Protein AF-A0A6I2ZPT2-F1 (afdb_monomer)

Mean predicted aligned error: 16.65 Å

Structure (mmCIF, N/CA/C/O backbone):
data_AF-A0A6I2ZPT2-F1
#
_entry.id   AF-A0A6I2ZPT2-F1
#
loop_
_atom_site.group_PDB
_atom_site.id
_atom_site.type_symbol
_atom_site.label_atom_id
_atom_site.label_alt_id
_atom_site.label_comp_id
_atom_site.label_asym_id
_atom_site.label_entity_id
_atom_site.label_seq_id
_atom_site.pdbx_PDB_ins_code
_atom_site.Cartn_x
_atom_site.Cartn_y
_atom_site.Cartn_z
_atom_site.occupancy
_atom_site.B_iso_or_equiv
_atom_site.auth_seq_id
_atom_site.auth_comp_id
_atom_site.auth_asym_id
_atom_site.auth_atom_id
_atom_site.pdbx_PDB_model_num
ATOM 1 N N . MET A 1 1 ? -50.482 70.663 7.881 1.00 41.53 1 MET A N 1
ATOM 2 C CA . MET A 1 1 ? -51.548 69.974 8.641 1.00 41.53 1 MET A CA 1
ATOM 3 C C . MET A 1 1 ? -52.113 68.925 7.699 1.00 41.53 1 MET A C 1
ATOM 5 O O . MET A 1 1 ? -52.722 69.324 6.726 1.00 41.53 1 MET A O 1
ATOM 9 N N . THR A 1 2 ? -51.860 67.628 7.786 1.00 49.56 2 THR A N 1
ATOM 10 C CA . THR A 1 2 ? -51.226 66.751 8.779 1.00 49.56 2 THR A CA 1
ATOM 11 C C . THR A 1 2 ? -50.801 65.496 8.008 1.00 49.56 2 THR A C 1
ATOM 13 O O . THR A 1 2 ? -51.653 64.876 7.376 1.00 49.56 2 THR A O 1
ATOM 16 N N . ASP A 1 3 ? -49.513 65.148 8.043 1.00 43.31 3 ASP A N 1
ATOM 17 C CA . ASP A 1 3 ? -48.999 63.828 7.661 1.00 43.31 3 ASP A CA 1
ATOM 18 C C . ASP A 1 3 ? -49.620 62.770 8.587 1.00 43.31 3 ASP A C 1
ATOM 20 O O . ASP A 1 3 ? -49.414 62.823 9.802 1.00 43.31 3 ASP A O 1
ATOM 24 N N . G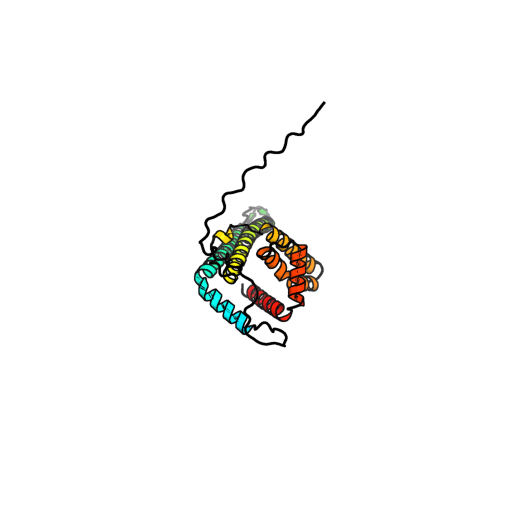LN A 1 4 ? -50.391 61.829 8.035 1.00 49.22 4 GLN A N 1
ATOM 25 C CA . GLN A 1 4 ? -50.745 60.586 8.724 1.00 49.22 4 GLN A CA 1
ATOM 26 C C . GLN A 1 4 ? -49.912 59.437 8.139 1.00 49.22 4 GLN A C 1
ATOM 28 O O . GLN A 1 4 ? -49.905 59.257 6.920 1.00 49.22 4 GLN A O 1
ATOM 33 N N . PRO A 1 5 ? -49.207 58.660 8.979 1.00 49.28 5 PRO A N 1
ATOM 34 C CA . PRO A 1 5 ? -48.373 57.562 8.521 1.00 49.28 5 PRO A CA 1
ATOM 35 C C . PRO A 1 5 ? -49.225 56.371 8.063 1.00 49.28 5 PRO A C 1
ATOM 37 O O . PRO A 1 5 ? -50.157 55.945 8.738 1.00 49.28 5 PRO A O 1
ATOM 40 N N . ASN A 1 6 ? -48.860 55.848 6.894 1.00 46.66 6 ASN A N 1
ATOM 41 C CA . ASN A 1 6 ? -49.386 54.648 6.254 1.00 46.66 6 ASN A CA 1
ATOM 42 C C . ASN A 1 6 ? -49.209 53.427 7.180 1.00 46.66 6 ASN A C 1
ATOM 44 O O . ASN A 1 6 ? -48.094 52.920 7.327 1.00 46.66 6 ASN A O 1
ATOM 48 N N . GLU A 1 7 ? -50.288 52.986 7.832 1.00 47.47 7 GLU A N 1
ATOM 49 C CA . GLU A 1 7 ? -50.277 51.795 8.680 1.00 47.47 7 GLU A CA 1
ATOM 50 C C . GLU A 1 7 ? -50.046 50.541 7.828 1.00 47.47 7 GLU A C 1
ATOM 52 O O . GLU A 1 7 ? -50.740 50.273 6.845 1.00 47.47 7 GLU A O 1
ATOM 57 N N . GLY A 1 8 ? -49.004 49.796 8.194 1.00 43.59 8 GLY A N 1
ATOM 58 C CA . GLY A 1 8 ? -48.554 48.607 7.491 1.00 43.59 8 GLY A CA 1
ATOM 59 C C . GLY A 1 8 ? -49.625 47.522 7.470 1.00 43.59 8 GLY A C 1
ATOM 60 O O . GLY A 1 8 ? -50.021 46.994 8.506 1.00 43.59 8 GLY A O 1
ATOM 61 N N . VAL A 1 9 ? -50.042 47.146 6.264 1.00 48.47 9 VAL A N 1
ATOM 62 C CA . VAL A 1 9 ? -50.852 45.954 6.023 1.00 48.47 9 VAL A CA 1
ATOM 63 C C . VAL A 1 9 ? -49.982 44.734 6.332 1.00 48.47 9 VAL A C 1
ATOM 65 O O . VAL A 1 9 ? -49.077 44.391 5.570 1.00 48.47 9 VAL A O 1
ATOM 68 N N . THR A 1 10 ? -50.211 44.097 7.478 1.00 49.84 10 THR A N 1
ATOM 69 C CA . THR A 1 10 ? -49.572 42.825 7.819 1.00 49.84 10 THR A CA 1
ATOM 70 C C . THR A 1 10 ? -50.185 41.703 6.968 1.00 49.84 10 THR A C 1
ATOM 72 O O . THR A 1 10 ? -51.405 41.662 6.788 1.00 49.84 10 THR A O 1
ATOM 75 N N . PRO A 1 11 ? -49.373 40.800 6.387 1.00 49.19 11 PRO A N 1
ATOM 76 C CA . PRO A 1 11 ? -49.898 39.688 5.604 1.00 49.19 11 PRO A CA 1
ATOM 77 C C . PRO A 1 11 ? -50.711 38.725 6.491 1.00 49.19 11 PRO A C 1
ATOM 79 O O . PRO A 1 11 ? -50.404 38.581 7.679 1.00 49.19 11 PRO A O 1
ATOM 82 N N . PRO A 1 12 ? -51.743 38.061 5.935 1.00 55.00 12 PRO A N 1
ATOM 83 C CA . PRO A 1 12 ? -52.597 37.155 6.694 1.00 55.00 12 PRO A CA 1
ATOM 84 C C . PRO A 1 12 ? -51.790 35.980 7.274 1.00 55.00 12 PRO A C 1
ATOM 86 O O . PRO A 1 12 ? -50.829 35.522 6.647 1.00 55.00 12 PRO A O 1
ATOM 89 N N . PRO A 1 13 ? -52.171 35.476 8.462 1.00 51.47 13 PRO A N 1
ATOM 90 C CA . PRO A 1 13 ? -51.473 34.368 9.096 1.00 51.47 13 PRO A CA 1
ATOM 91 C C . PRO A 1 13 ? -51.554 33.092 8.236 1.00 51.47 13 PRO A C 1
ATOM 93 O O . PRO A 1 13 ? -52.570 32.864 7.571 1.00 51.47 13 PRO A O 1
ATOM 96 N N . PRO A 1 14 ? -50.508 32.242 8.246 1.00 50.25 14 PRO A N 1
ATOM 97 C CA . PRO A 1 14 ? -50.504 30.989 7.501 1.00 50.25 14 PRO A CA 1
ATOM 98 C C . PRO A 1 14 ? -51.669 30.078 7.926 1.00 50.25 14 PRO A C 1
ATOM 100 O O . PRO A 1 14 ? -52.008 30.051 9.114 1.00 50.25 14 PRO A O 1
ATOM 103 N N . PRO A 1 15 ? -52.252 29.288 7.004 1.00 48.09 15 PRO A N 1
ATOM 104 C CA . PRO A 1 15 ? -53.259 28.288 7.344 1.00 48.09 15 PRO A CA 1
ATOM 105 C C . PRO A 1 15 ? -52.739 27.337 8.428 1.00 48.09 15 PRO A C 1
ATOM 107 O O . PRO A 1 15 ? -51.666 26.748 8.284 1.00 48.09 15 PRO A O 1
ATOM 110 N N . GLN A 1 16 ? -53.493 27.187 9.519 1.00 51.34 16 GLN A N 1
ATOM 111 C CA . GLN A 1 16 ? -53.155 26.228 10.568 1.00 51.34 16 GLN A CA 1
ATOM 112 C C . GLN A 1 16 ? -53.301 24.792 10.029 1.00 51.34 16 GLN A C 1
ATOM 114 O O . GLN A 1 16 ? -54.315 24.485 9.396 1.00 51.34 16 GLN A O 1
ATOM 119 N N . PRO A 1 17 ? -52.322 23.899 10.269 1.00 46.31 17 PRO A N 1
ATOM 120 C CA . PRO A 1 17 ? -52.434 22.509 9.853 1.00 46.31 17 PRO A CA 1
ATOM 121 C C . PRO A 1 17 ? -53.571 21.789 10.607 1.00 46.31 17 PRO A C 1
ATOM 123 O O . PRO A 1 17 ? -53.831 22.115 11.769 1.00 46.31 17 PRO A O 1
ATOM 126 N N . PRO A 1 18 ? -54.247 20.806 9.976 1.00 43.25 18 PRO A N 1
ATOM 127 C CA . PRO A 1 18 ? -55.361 20.077 10.577 1.00 43.25 18 PRO A CA 1
ATOM 128 C C . PRO A 1 18 ? -54.990 19.439 11.920 1.00 43.25 18 PRO A C 1
ATOM 130 O O . PRO A 1 18 ? -54.003 18.710 12.033 1.00 43.25 18 PRO A O 1
ATOM 133 N N . ALA A 1 19 ? -55.815 19.691 12.936 1.00 49.06 19 ALA A N 1
ATOM 134 C CA . ALA A 1 19 ? -55.726 19.030 14.228 1.00 49.06 19 ALA A CA 1
ATOM 135 C C . ALA A 1 19 ? -56.145 17.559 14.079 1.00 49.06 19 ALA A C 1
ATOM 137 O O . ALA A 1 19 ? -57.326 17.263 13.913 1.00 49.06 19 ALA A O 1
ATOM 138 N N . GLY A 1 20 ? -55.179 16.642 14.132 1.00 47.03 20 GLY A N 1
ATOM 139 C CA . GLY A 1 20 ? -55.456 15.204 14.166 1.00 47.03 20 GLY A CA 1
ATOM 140 C C . GLY A 1 20 ? -54.569 14.392 13.234 1.00 47.03 20 GLY A C 1
ATOM 141 O O . GLY A 1 20 ? -55.015 13.903 12.205 1.00 47.03 20 GLY A O 1
ATOM 142 N N . GLY A 1 21 ? -53.311 14.214 13.620 1.00 34.56 21 GLY A N 1
ATOM 143 C CA . GLY A 1 21 ? -52.402 13.260 12.999 1.00 34.56 21 GLY A CA 1
ATOM 144 C C . GLY A 1 21 ? -51.212 13.072 13.922 1.00 34.56 21 GLY A C 1
ATOM 145 O O . GLY A 1 21 ? -50.560 14.046 14.292 1.00 34.56 21 GLY A O 1
ATOM 146 N N . THR A 1 22 ? -50.965 11.844 14.365 1.00 43.47 22 THR A N 1
ATOM 147 C CA . THR A 1 22 ? -49.766 11.510 15.141 1.00 43.47 22 THR A CA 1
ATOM 148 C C . THR A 1 22 ? -48.528 11.978 14.370 1.00 43.47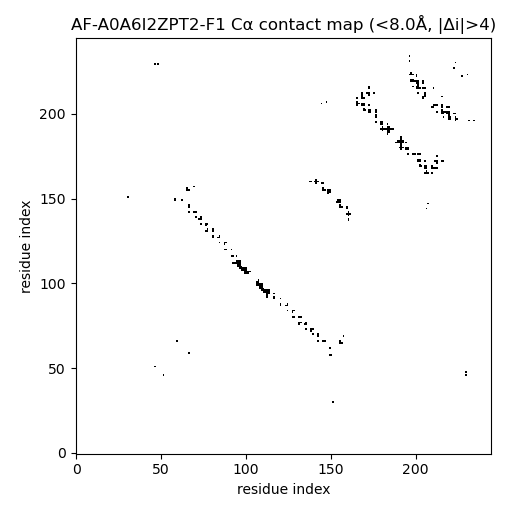 22 THR A C 1
ATOM 150 O O . THR A 1 22 ? -48.469 11.726 13.162 1.00 43.47 22 THR A O 1
ATOM 153 N N . PRO A 1 23 ? -47.562 12.665 15.010 1.00 43.41 23 PRO A N 1
ATOM 154 C CA . PRO A 1 23 ? -46.379 13.157 14.315 1.00 43.41 23 PRO A CA 1
ATOM 155 C C . PRO A 1 23 ? -45.665 12.001 13.596 1.00 43.41 23 PRO A C 1
ATOM 157 O O . PRO A 1 23 ? -45.633 10.887 14.132 1.00 43.41 23 PRO A O 1
ATOM 160 N N . PRO A 1 24 ? -45.114 12.231 12.389 1.00 43.66 24 PRO A N 1
ATOM 161 C CA . PRO A 1 24 ? -44.351 11.211 11.685 1.00 43.66 24 PRO A CA 1
ATOM 162 C C . PRO A 1 24 ? -43.192 10.737 12.576 1.00 43.66 24 PRO A C 1
ATOM 164 O O . PRO A 1 24 ? -42.597 11.560 13.282 1.00 43.66 24 PRO A O 1
ATOM 167 N N . PRO A 1 25 ? -42.883 9.427 12.587 1.00 46.06 25 PRO A N 1
ATOM 168 C CA . PRO A 1 25 ? -41.819 8.894 13.421 1.00 46.06 25 PRO A CA 1
ATOM 169 C C . PRO A 1 25 ? -40.503 9.617 13.098 1.00 46.06 25 PRO A C 1
ATOM 171 O O . PRO A 1 25 ? -40.230 9.882 11.922 1.00 46.06 25 PRO A O 1
ATOM 174 N N . PRO A 1 26 ? -39.697 9.964 14.117 1.00 53.50 26 PRO A N 1
ATOM 175 C CA . PRO A 1 26 ? -38.418 10.616 13.892 1.00 53.50 26 PRO A CA 1
ATOM 176 C C . PRO A 1 26 ? -37.554 9.760 12.953 1.00 53.50 26 PRO A C 1
ATOM 178 O O . PRO A 1 26 ? -37.601 8.527 13.037 1.00 53.50 26 PRO A O 1
ATOM 181 N N . PRO A 1 27 ? -36.774 10.389 12.054 1.00 48.56 27 PRO A N 1
ATOM 182 C CA . PRO A 1 27 ? -35.846 9.662 11.202 1.00 48.56 27 PRO A CA 1
ATOM 183 C C . PRO A 1 27 ? -34.915 8.805 12.074 1.00 48.56 27 PRO A C 1
ATOM 185 O O . PRO A 1 27 ? -34.516 9.255 13.155 1.00 48.56 27 PRO A O 1
ATOM 188 N N . PRO A 1 28 ? -34.588 7.571 11.645 1.00 52.25 28 PRO A N 1
ATOM 189 C CA . PRO A 1 28 ? -33.711 6.699 12.408 1.00 52.25 28 PRO A CA 1
ATOM 190 C C . PRO A 1 28 ? -32.397 7.434 12.701 1.00 52.25 28 PRO A C 1
ATOM 192 O O . PRO A 1 28 ? -31.856 8.089 11.802 1.00 52.25 28 PRO A O 1
ATOM 195 N N . PRO A 1 29 ? -31.891 7.374 13.947 1.00 49.75 29 PRO A N 1
ATOM 196 C CA . PRO A 1 29 ? -30.642 8.026 14.291 1.00 49.75 29 PRO A CA 1
ATOM 197 C C . PRO A 1 29 ? -29.531 7.519 13.359 1.00 49.75 29 PRO A C 1
ATOM 199 O O . PRO A 1 29 ? -29.509 6.324 13.040 1.00 49.75 29 PRO A O 1
ATOM 202 N N . PRO A 1 30 ? -28.615 8.397 12.906 1.00 40.06 30 PRO A N 1
ATOM 203 C CA . PRO A 1 30 ? -27.452 7.963 12.144 1.00 40.06 30 PRO A CA 1
ATOM 204 C C . PRO A 1 30 ? -26.742 6.849 12.927 1.00 40.06 30 PRO A C 1
ATOM 206 O O . PRO A 1 30 ? -26.661 6.967 14.154 1.00 40.06 30 PRO A O 1
ATOM 209 N N . PRO A 1 31 ? -26.263 5.770 12.274 1.00 38.97 31 PRO A N 1
ATOM 210 C CA . PRO A 1 31 ? -25.631 4.654 12.964 1.00 38.97 31 PRO A CA 1
ATOM 211 C C . PRO A 1 31 ? -24.563 5.152 13.939 1.00 38.97 31 PRO A C 1
ATOM 213 O O . PRO A 1 31 ? -23.508 5.645 13.539 1.00 38.97 31 PRO A O 1
ATOM 216 N N . ALA A 1 32 ? -24.867 5.058 15.234 1.00 35.06 32 ALA A N 1
ATOM 217 C CA . ALA A 1 32 ? -23.938 5.403 16.289 1.00 35.06 32 ALA A CA 1
ATOM 218 C C . ALA A 1 32 ? -22.846 4.334 16.295 1.00 35.06 32 ALA A C 1
ATOM 220 O O . ALA A 1 32 ? -23.035 3.219 16.784 1.00 35.06 32 ALA A O 1
ATOM 221 N N . TYR A 1 33 ? -21.698 4.663 15.709 1.00 38.34 33 TYR A N 1
ATOM 222 C CA . TYR A 1 33 ? -20.496 3.861 15.861 1.00 38.34 33 TYR A CA 1
ATOM 223 C C . TYR A 1 33 ? -20.001 4.012 17.303 1.00 38.34 33 TYR A C 1
ATOM 225 O O . TYR A 1 33 ? -19.246 4.926 17.628 1.00 38.34 33 TYR A O 1
ATOM 233 N N . GLY A 1 34 ? -20.480 3.132 18.178 1.00 43.81 34 GLY A N 1
ATOM 234 C CA . GLY A 1 34 ? -20.024 3.032 19.559 1.00 43.81 34 GLY A CA 1
ATOM 235 C C . GLY A 1 34 ? -21.170 2.835 20.536 1.00 43.81 34 GLY A C 1
ATOM 236 O O . GLY A 1 34 ? -21.830 3.793 20.923 1.00 43.81 34 GLY A O 1
ATOM 237 N N . GLY A 1 35 ? -21.357 1.592 20.980 1.00 37.78 35 GLY A N 1
ATOM 238 C CA . GLY A 1 35 ? -22.155 1.311 22.170 1.00 37.78 35 GLY A CA 1
ATOM 239 C C . GLY A 1 35 ? -23.001 0.052 22.086 1.00 37.78 35 GLY A C 1
ATOM 240 O O . GLY A 1 35 ? -24.219 0.135 22.191 1.00 37.78 35 GLY A O 1
ATOM 241 N N . SER A 1 36 ? -22.383 -1.128 21.989 1.00 34.62 36 SER A N 1
ATOM 242 C CA . SER A 1 36 ? -23.004 -2.309 22.595 1.00 34.62 36 SER A CA 1
ATOM 243 C C . SER A 1 36 ? -22.692 -2.267 24.089 1.00 34.62 36 SER A C 1
ATOM 245 O O . SER A 1 36 ? -21.660 -2.757 24.546 1.00 34.62 36 SER A O 1
ATOM 247 N N . GLY A 1 37 ? -23.555 -1.595 24.845 1.00 37.28 37 GLY A N 1
ATOM 248 C CA . GLY A 1 37 ? -23.583 -1.735 26.289 1.00 37.28 37 GLY A CA 1
ATOM 249 C C . GLY A 1 37 ? -24.274 -3.043 26.656 1.00 37.28 37 GLY A C 1
ATOM 250 O O . GLY A 1 37 ? -25.450 -3.224 26.361 1.00 37.28 37 GLY A O 1
ATOM 251 N N . SER A 1 38 ? -23.567 -3.919 27.363 1.00 37.44 38 SER A N 1
ATOM 252 C CA . SER A 1 38 ? -24.192 -4.788 28.356 1.00 37.44 38 SER A CA 1
ATOM 253 C C . SER A 1 38 ? -23.310 -4.808 29.601 1.00 37.44 38 SER A C 1
ATOM 255 O O . SER A 1 38 ? -22.269 -5.451 29.613 1.00 37.44 38 SER A O 1
ATOM 257 N N . GLY A 1 39 ? -23.734 -4.031 30.601 1.00 35.53 39 GLY A N 1
ATOM 258 C CA . GLY A 1 39 ? -23.456 -4.184 32.031 1.00 35.53 39 GLY A CA 1
ATOM 259 C C . GLY A 1 39 ? -22.020 -4.460 32.486 1.00 35.53 39 GLY A C 1
ATOM 260 O O . GLY A 1 39 ? -21.577 -5.597 32.482 1.00 35.53 39 GLY A O 1
ATOM 261 N N . SER A 1 40 ? -21.362 -3.446 33.046 1.00 31.83 40 SER A N 1
ATOM 262 C CA . SER A 1 40 ? -20.971 -3.413 34.468 1.00 31.83 40 SER A CA 1
ATOM 263 C C . SER A 1 40 ? -19.924 -2.324 34.693 1.00 31.83 40 SER A C 1
ATOM 265 O O . SER A 1 40 ? -19.002 -2.138 33.904 1.00 31.83 40 SER A O 1
ATOM 267 N N . ALA A 1 41 ? -20.099 -1.582 35.780 1.00 41.81 41 ALA A N 1
ATOM 268 C CA . ALA A 1 41 ? -19.185 -0.556 36.241 1.00 41.81 41 ALA A CA 1
ATOM 269 C C . ALA A 1 41 ? -17.808 -1.142 36.606 1.00 41.81 41 ALA A C 1
ATOM 271 O O . ALA A 1 41 ? -17.732 -2.189 37.243 1.00 41.81 41 ALA A O 1
ATOM 272 N N . GLY A 1 42 ? -16.748 -0.399 36.274 1.00 37.31 42 GLY A N 1
ATOM 273 C CA . GLY A 1 42 ? -15.408 -0.568 36.840 1.00 37.31 42 GLY A CA 1
ATOM 274 C C . GLY A 1 42 ? -14.528 -1.606 36.139 1.00 37.31 42 GLY A C 1
ATOM 275 O O . GLY A 1 42 ? -14.723 -2.805 36.281 1.00 37.31 42 GLY A O 1
ATOM 276 N N . GLY A 1 43 ? -13.490 -1.129 35.452 1.00 35.00 43 GLY A N 1
ATOM 277 C CA . GLY A 1 43 ? -12.426 -1.962 34.890 1.00 35.00 43 GLY A CA 1
ATOM 278 C C . GLY A 1 43 ? -12.124 -1.560 33.457 1.00 35.00 43 GLY A C 1
ATOM 279 O O . GLY A 1 43 ? -13.037 -1.431 32.649 1.00 35.00 43 GLY A O 1
ATOM 280 N N . ALA A 1 44 ? -10.850 -1.304 33.161 1.00 43.62 44 ALA A N 1
ATOM 281 C CA . ALA A 1 44 ? -10.375 -0.980 31.823 1.00 43.62 44 ALA A CA 1
ATOM 282 C C . ALA A 1 44 ? -11.010 -1.927 30.796 1.00 43.62 44 ALA A C 1
ATOM 284 O O . ALA A 1 44 ? -10.868 -3.143 30.909 1.00 43.62 44 ALA A O 1
ATOM 285 N N . SER A 1 45 ? -11.727 -1.364 29.825 1.00 50.44 45 SER A N 1
ATOM 286 C CA . SER A 1 45 ? -12.315 -2.086 28.704 1.00 50.44 45 SER A CA 1
ATOM 287 C C . SER A 1 45 ? -11.185 -2.694 27.875 1.00 50.44 45 SER A C 1
ATOM 289 O O . SER A 1 45 ? -10.687 -2.096 26.922 1.00 50.44 45 SER A O 1
ATOM 291 N N . SER A 1 46 ? -10.738 -3.884 28.272 1.00 58.25 46 SER A N 1
ATOM 292 C CA . SER A 1 46 ? -9.875 -4.716 27.455 1.00 58.25 46 SER A CA 1
ATOM 293 C C . SER A 1 46 ? -10.667 -5.046 26.203 1.00 58.25 46 SER A C 1
ATOM 295 O O . SER A 1 46 ? -11.685 -5.732 26.277 1.00 58.25 46 SER A O 1
ATOM 297 N N . VAL A 1 47 ? -10.235 -4.510 25.063 1.00 69.50 47 VAL A N 1
ATOM 298 C CA . VAL A 1 47 ? -10.727 -4.944 23.757 1.00 69.50 47 VAL A CA 1
ATOM 299 C C . VAL A 1 47 ? -10.615 -6.464 23.726 1.00 69.50 47 VAL A C 1
ATOM 301 O O . VAL A 1 47 ? -9.508 -7.000 23.785 1.00 69.50 47 VAL A O 1
ATOM 304 N N . ASP A 1 48 ? -11.753 -7.153 23.700 1.00 82.69 48 ASP A N 1
ATOM 305 C CA . ASP A 1 48 ? -11.771 -8.607 23.653 1.00 82.69 48 ASP A CA 1
ATOM 306 C C . ASP A 1 48 ? -11.354 -9.041 22.247 1.00 82.69 48 ASP A C 1
ATOM 308 O O . ASP A 1 48 ? -12.113 -8.977 21.276 1.00 82.69 48 ASP A O 1
ATOM 312 N N . ILE A 1 49 ? -10.084 -9.424 22.146 1.00 77.69 49 ILE A N 1
ATOM 313 C CA . ILE A 1 49 ? -9.442 -9.842 20.904 1.00 77.69 49 ILE A CA 1
ATOM 314 C C . ILE A 1 49 ? -10.175 -11.058 20.326 1.00 77.69 49 ILE A C 1
ATOM 316 O O . ILE A 1 49 ? -10.386 -11.126 19.116 1.00 77.69 49 ILE A O 1
ATOM 320 N N . GLY A 1 50 ? -10.619 -11.991 21.175 1.00 81.62 50 GLY A N 1
ATOM 321 C CA . GLY A 1 50 ? -11.333 -13.192 20.745 1.00 81.62 50 GLY A CA 1
ATOM 322 C C . GLY A 1 50 ? -12.691 -12.856 20.137 1.00 81.62 50 GLY A C 1
ATOM 323 O O . GLY A 1 50 ? -13.032 -13.348 19.057 1.00 81.62 50 GLY A O 1
ATOM 324 N N . ALA A 1 51 ? -13.432 -11.948 20.773 1.00 83.38 51 ALA A N 1
ATOM 325 C CA . ALA A 1 51 ? -14.688 -11.442 20.230 1.00 83.38 51 ALA A CA 1
ATOM 326 C C . ALA A 1 51 ? -14.477 -10.684 18.908 1.00 83.38 51 ALA A C 1
ATOM 328 O O . ALA A 1 51 ? -15.253 -10.869 17.970 1.00 83.38 51 ALA A O 1
ATOM 329 N N . ALA A 1 52 ? -13.407 -9.889 18.794 1.00 80.62 52 ALA A N 1
ATOM 330 C CA . ALA A 1 52 ? -13.077 -9.158 17.571 1.00 80.62 52 ALA A CA 1
ATOM 331 C C . ALA A 1 52 ? -12.760 -10.097 16.394 1.00 80.62 52 ALA A C 1
ATOM 333 O O . ALA A 1 52 ? -13.259 -9.885 15.287 1.00 80.62 52 ALA A O 1
ATOM 334 N N . PHE A 1 53 ? -11.992 -11.166 16.627 1.00 84.75 53 PHE A N 1
ATOM 335 C CA . PHE A 1 53 ? -11.714 -12.182 15.607 1.00 84.75 53 PHE A CA 1
ATOM 336 C C . PHE A 1 53 ? -12.966 -12.964 15.206 1.00 84.75 53 PHE A C 1
ATOM 338 O O . PHE A 1 53 ? -13.226 -13.124 14.014 1.00 84.75 53 PHE A O 1
ATOM 345 N N . SER A 1 54 ? -13.765 -13.417 16.177 1.00 86.88 54 SER A N 1
ATOM 346 C CA . SER A 1 54 ? -15.022 -14.131 15.908 1.00 86.88 54 SER A CA 1
ATOM 347 C C . SER A 1 54 ? -15.988 -13.270 15.092 1.00 86.88 54 SER A C 1
ATOM 349 O O . SER A 1 54 ? -16.545 -13.708 14.082 1.00 86.88 54 SER A O 1
ATOM 351 N N . TRP A 1 55 ? -16.105 -11.994 15.463 1.00 85.06 55 TRP A N 1
ATOM 352 C CA . TRP A 1 55 ? -16.884 -11.015 14.721 1.00 85.06 55 TRP A CA 1
ATOM 353 C C . TRP A 1 55 ? -16.360 -10.827 13.292 1.00 85.06 55 TRP A C 1
ATOM 355 O O . TRP A 1 55 ? -17.151 -10.859 12.347 1.00 85.06 55 TRP A O 1
ATOM 365 N N . ALA A 1 56 ? -15.041 -10.698 13.111 1.00 82.94 56 ALA A N 1
ATOM 366 C CA . ALA A 1 56 ? -14.427 -10.523 11.797 1.00 82.94 56 ALA A CA 1
ATOM 367 C C . ALA A 1 56 ? -14.655 -11.740 10.884 1.00 82.94 56 ALA A C 1
ATOM 369 O O . ALA A 1 56 ? -15.035 -11.563 9.727 1.00 82.94 56 ALA A O 1
ATOM 370 N N . ILE A 1 57 ? -14.503 -12.966 11.400 1.00 85.69 57 ILE A N 1
ATOM 371 C CA . ILE A 1 57 ? -14.747 -14.208 10.646 1.00 85.69 57 ILE A CA 1
ATOM 372 C C . ILE A 1 57 ? -16.223 -14.332 10.268 1.00 85.69 57 ILE A C 1
ATOM 374 O O . ILE A 1 57 ? -16.536 -14.618 9.114 1.00 85.69 57 ILE A O 1
ATOM 378 N N . ASN A 1 58 ? -17.141 -14.069 11.201 1.00 88.06 58 ASN A N 1
ATOM 379 C CA . ASN A 1 58 ? -18.575 -14.112 10.919 1.00 88.06 58 ASN A CA 1
ATOM 380 C C . ASN A 1 58 ? -18.969 -13.081 9.848 1.00 88.06 58 ASN A C 1
ATOM 382 O O . ASN A 1 58 ? -19.762 -13.361 8.943 1.00 88.06 58 ASN A O 1
ATOM 386 N N . LYS A 1 59 ? -18.377 -11.883 9.912 1.00 82.25 59 LYS A N 1
ATOM 387 C CA . LYS A 1 59 ? -18.660 -10.814 8.956 1.00 82.25 59 LYS A CA 1
ATOM 388 C C . LYS A 1 59 ? -18.052 -11.074 7.581 1.00 82.25 59 LYS A C 1
ATOM 390 O O . LYS A 1 59 ? -18.721 -10.807 6.578 1.00 82.25 59 LYS A O 1
ATOM 395 N N . PHE A 1 60 ? -16.846 -11.641 7.542 1.00 82.88 60 PHE A N 1
ATOM 396 C CA . PHE A 1 60 ? -16.234 -12.153 6.322 1.00 82.88 60 PHE A CA 1
ATOM 397 C C . PHE A 1 60 ? -17.107 -13.245 5.708 1.00 82.88 60 PHE A C 1
ATOM 399 O O . PHE A 1 60 ? -17.494 -13.105 4.559 1.00 82.88 60 PHE A O 1
ATOM 406 N N . GLY A 1 61 ? -17.508 -14.262 6.479 1.00 83.81 61 GLY A N 1
ATOM 407 C CA . GLY A 1 61 ? -18.375 -15.351 6.017 1.00 83.81 61 GLY A CA 1
ATOM 408 C C . GLY A 1 61 ? -19.700 -14.853 5.436 1.00 83.81 61 GLY A C 1
ATOM 409 O O . GLY A 1 61 ? -20.101 -15.272 4.354 1.00 83.81 61 GLY A O 1
ATOM 410 N N . SER A 1 62 ? -20.327 -13.874 6.092 1.00 85.88 62 SER A N 1
ATOM 411 C CA . SER A 1 62 ? -21.583 -13.263 5.631 1.00 85.88 62 SER A CA 1
ATOM 412 C C . SER A 1 62 ? -21.458 -12.508 4.300 1.00 85.88 62 SER A C 1
ATOM 414 O O . SER A 1 62 ? -22.455 -12.316 3.613 1.00 85.88 62 SER A O 1
ATOM 416 N N . ASN A 1 63 ? -20.255 -12.055 3.932 1.00 81.62 63 ASN A N 1
ATOM 417 C CA . ASN A 1 63 ? -19.989 -11.284 2.710 1.00 81.62 63 ASN A CA 1
ATOM 418 C C . ASN A 1 63 ? -18.867 -11.919 1.873 1.00 81.62 63 ASN A C 1
ATOM 420 O O . ASN A 1 63 ? -18.204 -11.234 1.094 1.00 81.62 63 ASN A O 1
ATOM 424 N N . ALA A 1 64 ? -18.631 -13.225 2.032 1.00 84.12 64 ALA A N 1
ATOM 425 C CA . ALA A 1 64 ? -17.416 -13.860 1.529 1.00 84.12 64 ALA A CA 1
ATOM 426 C C . ALA A 1 64 ? -17.332 -13.762 0.007 1.00 84.12 64 ALA A C 1
ATOM 428 O O . ALA A 1 64 ? -16.294 -13.396 -0.524 1.00 84.12 64 ALA A O 1
ATOM 429 N N . VAL A 1 65 ? -18.443 -13.998 -0.696 1.00 84.88 65 VAL A N 1
ATOM 430 C CA . VAL A 1 65 ? -18.493 -13.976 -2.166 1.00 84.88 65 VAL A CA 1
ATOM 431 C C . VAL A 1 65 ? -18.040 -12.629 -2.728 1.00 84.88 65 VAL A C 1
ATOM 433 O O . VAL A 1 65 ? -17.185 -12.581 -3.608 1.00 84.88 65 VAL A O 1
ATOM 436 N N . ILE A 1 66 ? -18.574 -11.527 -2.203 1.00 81.38 66 ILE A N 1
ATOM 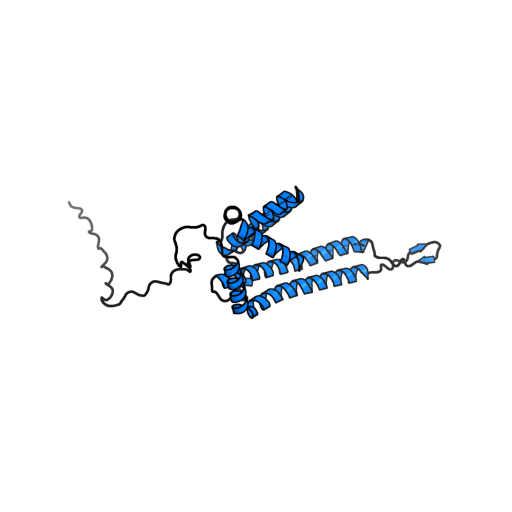437 C CA . ILE A 1 66 ? -18.265 -10.183 -2.695 1.00 81.38 66 ILE A CA 1
ATOM 438 C C . ILE A 1 66 ? -16.867 -9.722 -2.264 1.00 81.38 66 ILE A C 1
ATOM 440 O O . ILE A 1 66 ? -16.158 -9.107 -3.057 1.00 81.38 66 ILE A O 1
ATOM 444 N N . LEU A 1 67 ? -16.416 -10.073 -1.056 1.00 82.94 67 LEU A N 1
ATOM 445 C CA . LEU A 1 67 ? -15.052 -9.776 -0.607 1.00 82.94 67 LEU A CA 1
ATOM 446 C C . LEU A 1 67 ? -14.005 -10.570 -1.399 1.00 82.94 67 LEU A C 1
ATOM 448 O O . LEU A 1 67 ? -12.999 -10.000 -1.814 1.00 82.94 67 LEU A O 1
ATOM 452 N N . ILE A 1 68 ? -14.264 -11.853 -1.669 1.00 85.75 68 ILE A N 1
ATOM 453 C CA . ILE A 1 68 ? -13.417 -12.701 -2.516 1.00 85.75 68 ILE A CA 1
ATOM 454 C C . ILE A 1 68 ? -13.407 -12.166 -3.947 1.00 85.75 68 ILE A C 1
ATOM 456 O O . ILE A 1 68 ? -12.338 -12.080 -4.540 1.00 85.75 68 ILE A O 1
ATOM 460 N N . ALA A 1 69 ? -14.551 -11.749 -4.495 1.00 83.12 69 ALA A N 1
ATOM 461 C CA . ALA A 1 69 ? -14.611 -11.161 -5.831 1.00 83.12 69 ALA A CA 1
ATOM 462 C C . ALA A 1 69 ? -13.777 -9.872 -5.933 1.00 83.12 69 ALA A C 1
ATOM 464 O O . ALA A 1 69 ? -13.016 -9.708 -6.883 1.00 83.12 69 ALA A O 1
ATOM 465 N N . LEU A 1 70 ? -13.853 -8.981 -4.938 1.00 81.38 70 LEU A N 1
ATOM 466 C CA . LEU A 1 70 ? -13.033 -7.765 -4.901 1.00 81.38 70 LEU A CA 1
ATOM 467 C C . LEU A 1 70 ? -11.538 -8.077 -4.723 1.00 81.38 70 LEU A C 1
ATOM 469 O O . LEU A 1 70 ? -10.702 -7.480 -5.401 1.00 81.38 70 LEU A O 1
ATOM 473 N N . ALA A 1 71 ? -11.191 -9.043 -3.867 1.00 84.56 71 ALA A N 1
ATOM 474 C CA . ALA A 1 71 ? -9.815 -9.515 -3.709 1.00 84.56 71 ALA A CA 1
ATOM 475 C C . ALA A 1 71 ? -9.273 -10.156 -4.997 1.00 84.56 71 ALA A C 1
ATOM 477 O O . ALA A 1 71 ? -8.124 -9.915 -5.370 1.00 84.56 71 ALA A O 1
ATOM 478 N N . ALA A 1 72 ? -10.112 -10.898 -5.724 1.00 85.75 72 ALA A N 1
ATOM 479 C CA . ALA A 1 72 ? -9.762 -11.502 -7.003 1.00 85.75 72 ALA A CA 1
ATOM 480 C C . ALA A 1 72 ? -9.404 -10.444 -8.055 1.00 85.75 72 ALA A C 1
ATOM 482 O O . ALA A 1 72 ? -8.488 -10.671 -8.838 1.00 85.75 72 ALA A O 1
ATOM 483 N N . VAL A 1 73 ? -10.037 -9.263 -8.045 1.00 84.69 73 VAL A N 1
ATOM 484 C CA . VAL A 1 73 ? -9.651 -8.152 -8.938 1.00 84.69 73 VAL A CA 1
ATOM 485 C C . VAL A 1 73 ? -8.209 -7.716 -8.675 1.00 84.69 73 VAL A C 1
ATOM 487 O O . VAL A 1 73 ? -7.415 -7.623 -9.611 1.00 84.69 73 VAL A O 1
ATOM 490 N N . VAL A 1 74 ? -7.836 -7.490 -7.411 1.00 85.19 74 VAL A N 1
ATOM 491 C CA . VAL A 1 74 ? -6.454 -7.117 -7.060 1.00 85.19 74 VAL A CA 1
ATOM 492 C C . VAL A 1 74 ? -5.482 -8.237 -7.410 1.00 85.19 74 VAL A C 1
ATOM 494 O O . VAL A 1 74 ? -4.429 -7.963 -7.988 1.00 85.19 74 VAL A O 1
ATOM 497 N N . PHE A 1 75 ? -5.846 -9.488 -7.121 1.00 88.38 75 PHE A N 1
ATOM 498 C CA . PHE A 1 75 ? -5.036 -10.648 -7.477 1.00 88.38 75 PHE A CA 1
ATOM 499 C C . PHE A 1 75 ? -4.796 -10.721 -8.986 1.00 88.38 75 PHE A C 1
ATOM 501 O O . PHE A 1 75 ? -3.652 -10.844 -9.405 1.00 88.38 75 PHE A O 1
ATOM 508 N N . VAL A 1 76 ? -5.834 -10.568 -9.812 1.00 88.88 76 VAL A N 1
ATOM 509 C CA . VAL A 1 76 ? -5.712 -10.581 -11.276 1.00 88.88 76 VAL A CA 1
ATOM 510 C C . VAL A 1 76 ? -4.820 -9.441 -11.759 1.00 88.88 76 VAL A C 1
ATOM 512 O O . VAL A 1 76 ? -3.929 -9.686 -12.566 1.00 88.88 76 VAL A O 1
ATOM 515 N N . ILE A 1 77 ? -4.977 -8.219 -11.239 1.00 87.75 77 ILE A N 1
ATOM 516 C CA . ILE A 1 77 ? -4.110 -7.086 -11.615 1.00 87.75 77 ILE A CA 1
ATOM 517 C C . ILE A 1 77 ? -2.646 -7.387 -11.273 1.00 87.75 77 ILE A C 1
ATOM 519 O O . ILE A 1 77 ? -1.761 -7.181 -12.104 1.00 87.75 77 ILE A O 1
ATOM 523 N N . ARG A 1 78 ? -2.376 -7.905 -10.069 1.00 89.25 78 ARG A N 1
ATOM 524 C CA . ARG A 1 78 ? -1.021 -8.273 -9.625 1.00 89.25 78 ARG A CA 1
ATOM 525 C C . ARG A 1 78 ? -0.452 -9.438 -10.429 1.00 89.25 78 ARG A C 1
ATOM 527 O O . ARG A 1 78 ? 0.720 -9.411 -10.790 1.00 89.25 78 ARG A O 1
ATOM 534 N N . PHE A 1 79 ? -1.274 -10.433 -10.735 1.00 89.25 79 PHE A N 1
ATOM 535 C CA . PHE A 1 79 ? -0.897 -11.611 -11.505 1.00 89.25 79 PHE A CA 1
ATOM 536 C C . PHE A 1 79 ? -0.555 -11.241 -12.949 1.00 89.25 79 PHE A C 1
ATOM 538 O O . PHE A 1 79 ? 0.519 -11.592 -13.434 1.00 89.25 79 PHE A O 1
ATOM 545 N N . VAL A 1 80 ? -1.415 -10.463 -13.610 1.00 89.06 80 VAL A N 1
ATOM 546 C CA . VAL A 1 80 ? -1.170 -9.945 -14.963 1.00 89.06 80 VAL A CA 1
ATOM 547 C C . VAL A 1 80 ? 0.054 -9.033 -14.972 1.00 89.06 80 VAL A C 1
ATOM 549 O O . VAL A 1 80 ? 0.899 -9.183 -15.847 1.00 89.06 80 VAL A O 1
ATOM 552 N N . GLY A 1 81 ? 0.210 -8.157 -13.975 1.00 87.69 81 GLY A N 1
ATOM 553 C CA . GLY A 1 81 ? 1.409 -7.331 -13.823 1.00 87.69 81 GLY A CA 1
ATOM 554 C C . GLY A 1 81 ? 2.686 -8.165 -13.676 1.00 87.69 81 GLY A C 1
ATOM 555 O O . GLY A 1 81 ? 3.674 -7.899 -14.356 1.00 87.69 81 GLY A O 1
ATOM 556 N N . SER A 1 82 ? 2.650 -9.234 -12.872 1.00 86.75 82 SER A N 1
ATOM 557 C CA . SER A 1 82 ? 3.778 -10.162 -12.703 1.00 86.75 82 SER A CA 1
ATOM 558 C C . SER A 1 82 ? 4.117 -10.901 -13.999 1.00 86.75 82 SER A C 1
ATOM 560 O O . SER A 1 82 ? 5.292 -11.036 -14.342 1.00 86.75 82 SER A O 1
ATOM 562 N N . MET A 1 83 ? 3.102 -11.344 -14.745 1.00 87.00 83 MET A N 1
ATOM 563 C CA . MET A 1 83 ? 3.288 -11.983 -16.050 1.00 87.00 83 MET A CA 1
ATOM 564 C C . MET A 1 83 ? 3.840 -11.004 -17.085 1.00 87.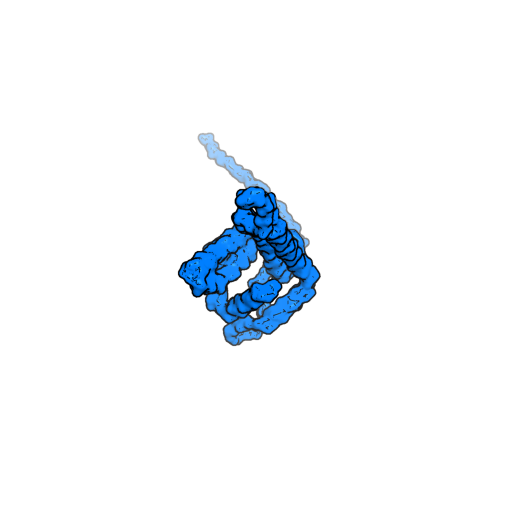00 83 MET A C 1
ATOM 566 O O . MET A 1 83 ? 4.764 -11.356 -17.812 1.00 87.00 83 MET A O 1
ATOM 570 N N . ALA A 1 84 ? 3.343 -9.767 -17.112 1.00 85.88 84 ALA A N 1
ATOM 571 C CA . ALA A 1 84 ? 3.848 -8.717 -17.988 1.00 85.88 84 ALA A CA 1
ATOM 572 C C . ALA A 1 84 ? 5.320 -8.406 -17.685 1.00 85.88 84 ALA A C 1
ATOM 574 O O . ALA A 1 84 ? 6.136 -8.382 -18.600 1.00 85.88 84 ALA A O 1
ATOM 575 N N . GLN A 1 85 ? 5.690 -8.257 -16.409 1.00 83.94 85 GLN A N 1
ATOM 576 C CA . GLN A 1 85 ? 7.081 -8.030 -16.007 1.00 83.94 85 GLN A CA 1
ATOM 577 C C . GLN A 1 85 ? 8.000 -9.190 -16.406 1.00 83.94 85 GLN A C 1
ATOM 579 O O . GLN A 1 85 ? 9.080 -8.943 -16.937 1.00 83.94 85 GLN A O 1
ATOM 584 N N . LYS A 1 86 ? 7.578 -10.446 -16.202 1.00 83.69 86 LYS A N 1
ATOM 585 C CA . LYS A 1 86 ? 8.346 -11.631 -16.627 1.00 83.69 86 LYS A CA 1
ATOM 586 C C . LYS A 1 86 ? 8.450 -11.735 -18.147 1.00 83.69 86 LYS A C 1
ATOM 588 O O . LYS A 1 86 ? 9.520 -12.038 -18.653 1.00 83.69 86 LYS A O 1
ATOM 593 N N . GLY A 1 87 ? 7.370 -11.453 -18.873 1.00 81.81 87 GLY A N 1
ATOM 594 C CA . GLY A 1 87 ? 7.354 -11.460 -20.336 1.00 81.81 87 GLY A CA 1
ATOM 595 C C . GLY A 1 87 ? 8.261 -10.387 -20.936 1.00 81.81 87 GLY A C 1
ATOM 596 O O . GLY A 1 87 ? 9.011 -10.671 -21.862 1.00 81.81 87 GLY A O 1
ATOM 597 N N . ILE A 1 88 ? 8.249 -9.180 -20.367 1.00 76.31 88 ILE A N 1
ATOM 598 C CA . ILE A 1 88 ? 9.151 -8.085 -20.748 1.00 76.31 88 ILE A CA 1
ATOM 599 C C . ILE A 1 88 ? 10.597 -8.442 -20.421 1.00 76.31 88 ILE A C 1
ATOM 601 O O . ILE A 1 88 ? 11.472 -8.220 -21.251 1.00 76.31 88 ILE A O 1
ATOM 605 N N 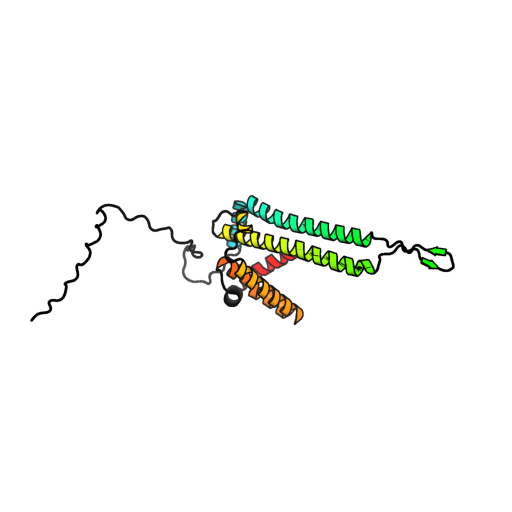. LEU A 1 89 ? 10.855 -9.017 -19.244 1.00 74.38 89 LEU A N 1
ATOM 606 C CA . LEU A 1 89 ? 12.196 -9.463 -18.885 1.00 74.38 89 LEU A CA 1
ATOM 607 C C . LEU A 1 89 ? 12.700 -10.515 -19.879 1.00 74.38 89 LEU A C 1
ATOM 609 O O . LEU A 1 89 ? 13.769 -10.312 -20.438 1.00 74.38 89 LEU A O 1
ATOM 613 N N . ASN A 1 90 ? 11.896 -11.544 -20.173 1.00 73.94 90 ASN A N 1
ATOM 614 C CA . ASN A 1 90 ? 12.229 -12.596 -21.136 1.00 73.94 90 ASN A CA 1
ATOM 615 C C . ASN A 1 90 ? 12.494 -12.027 -22.536 1.00 73.94 90 ASN A C 1
ATOM 617 O O . ASN A 1 90 ? 13.535 -12.308 -23.112 1.00 73.94 90 ASN A O 1
ATOM 621 N N . LEU A 1 91 ? 11.624 -11.147 -23.046 1.00 71.06 91 LEU A N 1
ATOM 622 C CA . LEU A 1 91 ? 11.807 -10.504 -24.353 1.00 71.06 91 LEU A CA 1
ATOM 623 C C . LEU A 1 91 ? 13.118 -9.703 -24.443 1.00 71.06 91 LEU A C 1
ATOM 625 O O . LEU A 1 91 ? 13.738 -9.641 -25.501 1.00 71.06 91 LEU A O 1
ATOM 629 N N . LEU A 1 92 ? 13.538 -9.079 -23.341 1.00 68.31 92 LEU A N 1
ATOM 630 C CA . LEU A 1 92 ? 14.737 -8.241 -23.294 1.00 68.31 92 LEU A CA 1
ATOM 631 C C . LEU A 1 92 ? 16.021 -9.033 -23.006 1.00 68.31 92 LEU A C 1
ATOM 633 O O . LEU A 1 92 ? 17.098 -8.585 -23.402 1.00 68.31 92 LEU A O 1
ATOM 637 N N . THR A 1 93 ? 15.927 -10.199 -22.360 1.00 65.69 93 THR A N 1
ATOM 638 C CA . THR A 1 93 ? 17.047 -11.143 -22.194 1.00 65.69 93 THR A CA 1
ATOM 639 C C . THR A 1 93 ? 17.223 -12.093 -23.379 1.00 65.69 93 THR A C 1
ATOM 641 O O . THR A 1 93 ? 18.346 -12.529 -23.615 1.00 65.69 93 THR A O 1
ATOM 644 N N . ASP A 1 94 ? 16.164 -12.359 -24.152 1.00 62.44 94 ASP A N 1
ATOM 645 C CA . ASP A 1 94 ? 16.200 -13.169 -25.384 1.00 62.44 94 ASP A CA 1
ATOM 646 C C . ASP A 1 94 ? 16.651 -12.359 -26.615 1.00 62.44 94 ASP A C 1
ATOM 648 O O . ASP A 1 94 ? 16.944 -12.919 -27.674 1.00 62.44 94 ASP A O 1
ATOM 652 N N . GLY A 1 95 ? 16.735 -11.029 -26.490 1.00 59.78 95 GLY A N 1
ATOM 653 C CA . GLY A 1 95 ? 17.280 -10.143 -27.513 1.00 59.78 95 GLY A CA 1
ATOM 654 C C . GLY A 1 95 ? 18.790 -10.325 -27.678 1.00 59.78 95 GLY A C 1
ATOM 655 O O . GLY A 1 95 ? 19.570 -9.545 -27.136 1.00 59.78 95 GLY A O 1
ATOM 656 N N . SER A 1 96 ? 19.212 -11.341 -28.436 1.00 60.75 96 SER A N 1
ATOM 657 C CA . SER A 1 96 ? 20.594 -11.455 -28.915 1.00 60.75 96 SER A CA 1
ATOM 658 C C . SER A 1 96 ? 20.880 -10.319 -29.898 1.00 60.75 96 SER A C 1
ATOM 660 O O . SER A 1 96 ? 20.236 -10.218 -30.946 1.00 60.75 96 SER A O 1
ATOM 662 N N . CYS A 1 97 ? 21.848 -9.453 -29.593 1.00 64.00 97 CYS A N 1
ATOM 663 C CA . CYS A 1 97 ? 22.381 -8.542 -30.601 1.00 64.00 97 CYS A CA 1
ATOM 664 C C . CYS A 1 97 ? 23.343 -9.327 -31.488 1.00 64.00 97 CYS A C 1
ATOM 666 O O . CYS A 1 97 ? 24.497 -9.523 -31.131 1.00 64.00 97 CYS A O 1
ATOM 668 N N . ASN A 1 98 ? 22.888 -9.745 -32.668 1.00 66.94 98 ASN A N 1
ATOM 669 C CA . ASN A 1 98 ? 23.772 -10.322 -33.680 1.00 66.94 98 ASN A CA 1
ATOM 670 C C . ASN A 1 98 ? 24.477 -9.197 -34.450 1.00 66.94 98 ASN A C 1
ATOM 672 O O . ASN A 1 98 ? 24.213 -8.961 -35.628 1.00 66.94 98 ASN A O 1
ATOM 676 N N . ASN A 1 99 ? 25.367 -8.465 -33.785 1.00 69.50 99 ASN A N 1
ATOM 677 C CA . ASN A 1 99 ? 26.302 -7.581 -34.465 1.00 69.50 99 ASN A CA 1
ATOM 678 C C . ASN A 1 99 ? 27.510 -8.402 -34.920 1.00 69.50 99 ASN A C 1
ATOM 680 O O . ASN A 1 99 ? 28.301 -8.889 -34.120 1.00 69.50 99 ASN A O 1
ATOM 684 N N . THR A 1 100 ? 27.640 -8.562 -36.236 1.00 77.62 100 THR A N 1
ATOM 685 C CA . THR A 1 100 ? 28.821 -9.199 -36.820 1.00 77.62 100 THR A CA 1
ATOM 686 C C . THR A 1 100 ? 30.008 -8.265 -36.631 1.00 77.62 100 THR A C 1
ATOM 688 O O . THR A 1 100 ? 30.020 -7.164 -37.182 1.00 77.62 100 THR A O 1
ATOM 691 N N . ILE A 1 101 ? 30.997 -8.696 -35.853 1.00 77.75 101 ILE A N 1
ATOM 692 C CA . ILE A 1 101 ? 32.281 -8.005 -35.736 1.00 77.75 101 ILE A CA 1
ATOM 693 C C . ILE A 1 101 ? 33.345 -8.832 -36.453 1.00 77.75 101 ILE A C 1
ATOM 695 O O . ILE A 1 101 ? 33.405 -10.057 -36.323 1.00 77.75 101 ILE A O 1
ATOM 699 N N . VAL A 1 102 ? 34.171 -8.158 -37.249 1.00 82.81 102 VAL A N 1
ATOM 700 C CA . VAL A 1 102 ? 35.273 -8.792 -37.973 1.00 82.81 102 VAL A CA 1
ATOM 701 C C . VAL A 1 102 ? 36.539 -8.605 -37.149 1.00 82.81 102 VAL A C 1
ATOM 703 O O . VAL A 1 102 ? 37.015 -7.482 -36.998 1.00 82.81 102 VAL A O 1
ATOM 706 N N . VAL A 1 103 ? 37.067 -9.702 -36.612 1.00 81.50 103 VAL A N 1
ATOM 707 C CA . VAL A 1 103 ? 38.353 -9.745 -35.903 1.00 81.50 103 VAL A CA 1
ATOM 708 C C . VAL A 1 103 ? 39.254 -10.674 -36.708 1.00 81.50 103 VAL A C 1
ATOM 710 O O . VAL A 1 103 ? 38.845 -11.783 -37.044 1.00 81.50 103 VAL A O 1
ATOM 713 N N . ASP A 1 104 ? 40.429 -10.194 -37.116 1.00 84.50 104 ASP A N 1
ATOM 714 C CA . ASP A 1 104 ? 41.387 -10.946 -37.946 1.00 84.50 104 ASP A CA 1
ATOM 715 C C . ASP A 1 104 ? 40.802 -11.531 -39.250 1.00 84.50 104 ASP A C 1
ATOM 717 O O . ASP A 1 104 ? 41.159 -12.618 -39.697 1.00 84.50 104 ASP A O 1
ATOM 721 N N . GLY A 1 105 ? 39.865 -10.815 -39.881 1.00 84.88 105 GLY A N 1
ATOM 722 C CA . GLY A 1 105 ? 39.220 -11.261 -41.123 1.00 84.88 105 GLY A CA 1
ATOM 723 C C . GLY A 1 105 ? 38.176 -12.370 -40.940 1.00 84.88 105 GLY A C 1
ATOM 724 O O . GLY A 1 105 ? 37.528 -12.755 -41.913 1.00 84.88 105 GLY A O 1
ATOM 725 N N . GLN A 1 106 ? 37.947 -12.846 -39.711 1.00 86.94 106 GLN A N 1
ATOM 726 C CA . GLN A 1 106 ? 36.854 -13.756 -39.383 1.00 86.94 106 GLN A CA 1
ATOM 727 C C . GLN A 1 106 ? 35.658 -12.986 -38.821 1.00 86.94 106 GLN A C 1
ATOM 729 O O . GLN A 1 106 ? 35.772 -12.180 -37.898 1.00 86.94 106 GLN A O 1
ATOM 734 N N . SER A 1 107 ? 34.480 -13.257 -39.385 1.00 84.81 107 SER A N 1
ATOM 735 C CA . SER A 1 107 ? 33.212 -12.769 -38.843 1.00 84.81 107 SER A CA 1
ATOM 736 C C . SER A 1 107 ? 32.870 -13.570 -37.593 1.00 84.81 107 SER A C 1
ATOM 738 O O . SER A 1 107 ? 32.573 -14.761 -37.677 1.00 84.81 107 SER A O 1
ATOM 740 N N . THR A 1 108 ? 32.910 -12.918 -36.438 1.00 79.31 108 THR A N 1
ATOM 741 C CA . THR A 1 108 ? 32.415 -13.484 -35.182 1.00 79.31 108 THR A CA 1
ATOM 742 C C . THR A 1 108 ? 31.069 -12.847 -34.863 1.00 79.31 108 THR A C 1
ATOM 744 O O . THR A 1 108 ? 30.878 -11.644 -35.052 1.00 79.31 108 THR A O 1
ATOM 747 N N . VAL A 1 109 ? 30.113 -13.672 -34.434 1.00 74.50 109 VAL A N 1
ATOM 748 C CA . VAL A 1 109 ? 28.806 -13.227 -33.939 1.00 74.50 109 VAL A CA 1
ATOM 749 C C . VAL A 1 109 ? 28.845 -13.416 -32.426 1.00 74.50 109 VAL A C 1
ATOM 751 O O . VAL A 1 109 ? 28.691 -14.548 -31.958 1.00 74.50 109 VAL A O 1
ATOM 754 N N . PRO A 1 110 ? 29.140 -12.365 -31.642 1.00 69.00 110 PRO A N 1
ATOM 755 C CA . PRO A 1 110 ? 29.124 -12.466 -30.195 1.00 69.00 110 PRO A CA 1
ATOM 756 C C . PRO A 1 110 ? 27.676 -12.689 -29.752 1.00 69.00 110 PRO A C 1
ATOM 758 O O . PRO A 1 110 ? 26.852 -11.786 -29.839 1.00 69.00 110 PRO A O 1
ATOM 761 N N . ASN A 1 111 ? 27.352 -13.896 -29.290 1.00 63.38 111 ASN A N 1
ATOM 762 C CA . ASN A 1 111 ? 26.061 -14.168 -28.663 1.00 63.38 111 ASN A CA 1
ATOM 763 C C . ASN A 1 111 ? 26.146 -13.735 -27.195 1.00 63.38 111 ASN A C 1
ATOM 765 O O . ASN A 1 111 ? 26.772 -14.415 -26.381 1.00 63.38 111 ASN A O 1
ATOM 769 N N . GLY A 1 112 ? 25.552 -12.592 -26.857 1.00 61.16 112 GLY A N 1
ATOM 770 C CA . GLY A 1 112 ? 25.504 -12.092 -25.485 1.00 61.16 112 GLY A CA 1
ATOM 771 C C . GLY A 1 112 ? 24.398 -11.055 -25.268 1.00 61.16 112 GLY A C 1
ATOM 772 O O . GLY A 1 112 ? 23.966 -10.412 -26.228 1.00 61.16 112 GLY A O 1
ATOM 773 N N . PRO A 1 113 ? 23.928 -10.876 -24.019 1.00 59.66 113 PRO A N 1
ATOM 774 C CA . PRO A 1 113 ? 22.939 -9.855 -23.692 1.00 59.66 113 PRO A CA 1
ATOM 775 C C . PRO A 1 113 ? 23.532 -8.463 -23.934 1.00 59.66 113 PRO A C 1
ATOM 777 O O . PRO A 1 113 ? 24.617 -8.134 -23.451 1.00 59.66 113 PRO A O 1
ATOM 780 N N . CYS A 1 114 ? 22.832 -7.632 -24.700 1.00 62.31 114 CYS A N 1
ATOM 781 C CA . CYS A 1 114 ? 23.332 -6.314 -25.071 1.00 62.31 114 CYS A CA 1
ATOM 782 C C . CYS A 1 114 ? 23.372 -5.385 -23.846 1.00 62.31 114 CYS A C 1
ATOM 784 O O . CYS A 1 114 ? 22.433 -5.337 -23.058 1.00 62.31 114 CYS A O 1
ATOM 786 N N . VAL A 1 115 ? 24.401 -4.546 -23.703 1.00 53.31 115 VAL A N 1
ATOM 787 C CA . VAL A 1 115 ? 24.417 -3.490 -22.663 1.00 53.31 115 VAL A CA 1
ATOM 788 C C . VAL A 1 115 ? 23.322 -2.429 -22.880 1.00 53.31 115 VAL A C 1
ATOM 790 O O . VAL A 1 115 ? 22.849 -1.820 -21.922 1.00 53.31 115 VAL A O 1
ATOM 793 N N . ALA A 1 116 ? 22.831 -2.279 -24.120 1.00 53.25 116 ALA A N 1
ATOM 794 C CA . ALA A 1 116 ? 21.613 -1.525 -24.440 1.00 53.25 116 ALA A CA 1
ATOM 795 C C . ALA A 1 116 ? 20.346 -2.140 -23.804 1.00 53.25 116 ALA A C 1
ATOM 797 O O . ALA A 1 116 ? 19.376 -1.424 -23.544 1.00 53.25 116 ALA A O 1
ATOM 798 N N . SER A 1 117 ? 20.370 -3.439 -23.488 1.00 58.25 117 SER A N 1
ATOM 799 C CA . SER A 1 117 ? 19.283 -4.165 -22.829 1.00 58.25 117 SER A CA 1
ATOM 800 C C . SER A 1 117 ? 19.192 -3.862 -21.334 1.00 58.25 117 SER A C 1
ATOM 802 O O . SER A 1 117 ? 18.125 -4.045 -20.767 1.00 58.25 117 SER A O 1
ATOM 804 N N . PHE A 1 118 ? 20.233 -3.341 -20.667 1.00 59.66 118 PHE A N 1
ATOM 805 C CA . PHE A 1 118 ? 20.152 -3.021 -19.230 1.00 59.66 118 PHE A CA 1
ATOM 806 C C . PHE A 1 118 ? 19.370 -1.726 -18.963 1.00 59.66 118 PHE A C 1
ATOM 808 O O . PHE A 1 118 ? 18.458 -1.703 -18.142 1.00 59.66 118 PHE A O 1
ATOM 815 N N . ALA A 1 119 ? 19.661 -0.654 -19.708 1.00 60.25 119 ALA A N 1
ATOM 816 C CA . ALA A 1 119 ? 18.927 0.606 -19.573 1.00 60.25 119 ALA A CA 1
ATOM 817 C C . ALA A 1 119 ? 17.467 0.467 -20.039 1.00 60.25 119 ALA A C 1
ATOM 819 O O . ALA A 1 119 ? 16.551 0.898 -19.342 1.00 60.25 119 ALA A O 1
ATOM 820 N N . THR A 1 120 ? 17.235 -0.196 -21.177 1.00 64.00 120 THR A N 1
ATOM 821 C CA . THR A 1 120 ? 15.878 -0.412 -21.706 1.00 64.00 120 THR A CA 1
ATOM 822 C C . THR A 1 120 ? 15.059 -1.384 -20.853 1.00 64.00 120 THR A C 1
ATOM 824 O O . THR A 1 120 ? 13.869 -1.138 -20.660 1.00 64.00 120 THR A O 1
ATOM 827 N N . SER A 1 121 ? 15.670 -2.420 -20.259 1.00 65.81 121 SER A N 1
ATOM 828 C CA . SER A 1 121 ? 14.976 -3.310 -19.311 1.00 65.81 121 SER A CA 1
ATOM 829 C C . SER A 1 121 ? 14.626 -2.637 -18.001 1.00 65.81 121 SER A C 1
ATOM 831 O O . SER A 1 121 ? 13.509 -2.827 -17.523 1.00 65.81 121 SER A O 1
ATOM 833 N N . ILE A 1 122 ? 15.499 -1.790 -17.455 1.00 70.62 122 ILE A N 1
ATOM 834 C CA . ILE A 1 122 ? 15.172 -1.010 -16.261 1.00 70.62 122 ILE A CA 1
ATOM 835 C C . ILE A 1 122 ? 14.027 -0.045 -16.559 1.00 70.62 122 ILE A C 1
ATOM 837 O O . ILE A 1 122 ? 13.056 -0.018 -15.807 1.00 70.62 122 ILE A O 1
ATOM 841 N N . THR A 1 123 ? 14.085 0.709 -17.660 1.00 71.38 123 THR A N 1
ATOM 842 C CA . THR A 1 123 ? 13.023 1.666 -17.997 1.00 71.38 123 THR A CA 1
ATOM 843 C C . THR A 1 123 ? 11.692 0.966 -18.284 1.00 71.38 123 THR A C 1
ATOM 845 O O . THR A 1 123 ? 10.672 1.366 -17.728 1.00 71.38 123 THR A O 1
ATOM 848 N N . ALA A 1 124 ? 11.677 -0.109 -19.079 1.00 74.25 124 ALA A N 1
ATOM 849 C CA . ALA A 1 124 ? 10.452 -0.852 -19.389 1.00 74.25 124 ALA A CA 1
ATOM 850 C C . ALA A 1 124 ? 9.869 -1.564 -18.155 1.00 74.25 124 ALA A C 1
ATOM 852 O O . ALA A 1 124 ? 8.653 -1.544 -17.944 1.00 74.25 124 ALA A O 1
ATOM 853 N N . SER A 1 125 ? 10.726 -2.146 -17.309 1.00 78.06 125 SER A N 1
ATOM 854 C CA . SER A 1 125 ? 10.320 -2.789 -16.056 1.00 78.06 125 SER A CA 1
ATOM 855 C C . SER A 1 125 ? 9.765 -1.774 -15.058 1.00 78.06 125 SER A C 1
ATOM 857 O O . SER A 1 125 ? 8.694 -2.002 -14.500 1.00 78.06 125 SER A O 1
ATOM 859 N N . LEU A 1 126 ? 10.424 -0.621 -14.888 1.00 80.75 126 LEU A N 1
ATOM 860 C CA . LEU A 1 126 ? 9.958 0.452 -14.004 1.00 80.75 126 LEU A CA 1
ATOM 861 C C . LEU A 1 126 ? 8.619 1.024 -14.461 1.00 80.75 126 LEU A C 1
ATOM 863 O O . LEU A 1 126 ? 7.707 1.137 -13.648 1.00 80.75 126 LEU A O 1
ATOM 867 N N . LEU A 1 127 ? 8.465 1.348 -15.748 1.00 82.75 127 LEU A N 1
ATOM 868 C CA . LEU A 1 127 ? 7.203 1.879 -16.272 1.00 82.75 127 LEU A CA 1
ATOM 869 C C . LEU A 1 127 ? 6.054 0.882 -16.082 1.00 82.75 127 LEU A C 1
ATOM 871 O O . LEU A 1 127 ? 4.984 1.253 -15.602 1.00 82.75 127 LEU A O 1
ATOM 875 N N . THR A 1 128 ? 6.292 -0.395 -16.379 1.00 82.00 128 THR A N 1
ATOM 876 C CA . THR A 1 128 ? 5.293 -1.458 -16.192 1.00 82.00 128 THR A CA 1
ATOM 877 C C . THR A 1 128 ? 4.950 -1.648 -14.714 1.00 82.00 128 THR A C 1
ATOM 879 O O . THR A 1 128 ? 3.773 -1.715 -14.357 1.00 82.00 128 THR A O 1
ATOM 882 N N . ALA A 1 129 ? 5.956 -1.669 -13.836 1.00 82.62 129 ALA A N 1
ATOM 883 C CA . ALA A 1 129 ? 5.765 -1.775 -12.393 1.00 82.62 129 ALA A CA 1
ATOM 884 C C . ALA A 1 129 ? 4.979 -0.586 -11.827 1.00 82.62 129 ALA A C 1
ATOM 886 O O . ALA A 1 129 ? 4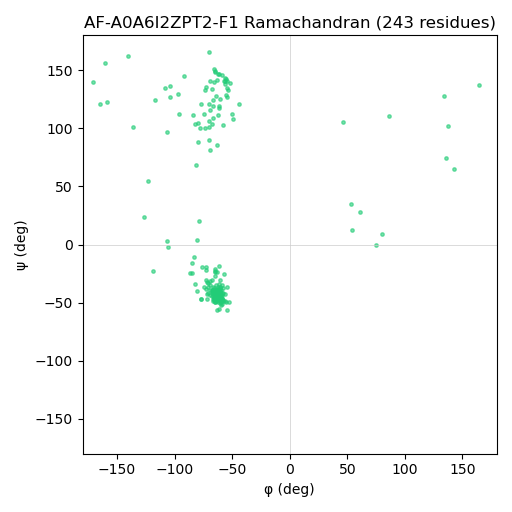.118 -0.783 -10.974 1.00 82.62 129 ALA A O 1
ATOM 887 N N . ILE A 1 130 ? 5.222 0.632 -12.320 1.00 83.12 130 ILE A N 1
ATOM 888 C CA . ILE A 1 130 ? 4.472 1.827 -11.918 1.00 83.12 130 ILE A CA 1
ATOM 889 C C . ILE A 1 130 ? 3.009 1.703 -12.348 1.00 83.12 130 ILE A C 1
ATOM 891 O O . ILE A 1 130 ? 2.124 1.878 -11.517 1.00 83.12 130 ILE A O 1
ATOM 895 N N . VAL A 1 131 ? 2.731 1.353 -13.608 1.00 84.31 131 VAL A N 1
ATOM 896 C CA . VAL A 1 131 ? 1.352 1.251 -14.119 1.00 84.31 131 VAL A CA 1
ATOM 897 C C . VAL A 1 131 ? 0.553 0.196 -13.351 1.00 84.31 131 VAL A C 1
ATOM 899 O O . VAL A 1 131 ? -0.488 0.508 -12.770 1.00 84.31 131 VAL A O 1
ATOM 902 N N . PHE A 1 132 ? 1.046 -1.043 -13.284 1.00 82.00 132 PHE A N 1
ATOM 903 C CA . PHE A 1 132 ? 0.346 -2.118 -12.572 1.00 82.00 132 PHE A CA 1
ATOM 904 C C . PHE A 1 132 ? 0.349 -1.915 -11.054 1.00 82.00 132 PHE A C 1
ATOM 906 O O . PHE A 1 132 ? -0.619 -2.278 -10.385 1.00 82.00 132 PHE A O 1
ATOM 913 N N . GLY A 1 133 ? 1.398 -1.296 -10.507 1.00 80.75 133 GLY A N 1
ATOM 914 C CA . GLY A 1 133 ? 1.490 -0.934 -9.096 1.00 80.75 133 GLY A CA 1
ATOM 915 C C . GLY A 1 133 ? 0.422 0.076 -8.695 1.00 80.75 133 GLY A C 1
ATOM 916 O O . GLY A 1 133 ? -0.290 -0.158 -7.720 1.00 80.75 133 GLY A O 1
ATOM 917 N N . VAL A 1 134 ? 0.249 1.145 -9.478 1.00 78.88 134 VAL A N 1
ATOM 918 C CA . VAL A 1 134 ? -0.790 2.164 -9.261 1.00 78.88 134 VAL A CA 1
ATOM 919 C C . VAL A 1 134 ? -2.186 1.561 -9.406 1.00 78.88 134 VAL A C 1
ATOM 921 O O . VAL A 1 134 ? -3.034 1.785 -8.543 1.00 78.88 134 VAL A O 1
ATOM 924 N N . LEU A 1 135 ? -2.427 0.746 -10.437 1.00 78.94 135 LEU A N 1
ATOM 925 C CA . LEU A 1 135 ? -3.719 0.073 -10.626 1.00 78.94 135 LEU A CA 1
ATOM 926 C C . LEU A 1 135 ? -4.062 -0.852 -9.453 1.00 78.94 135 LEU A C 1
ATOM 928 O O . LEU A 1 135 ? -5.174 -0.802 -8.925 1.00 78.94 135 LEU A O 1
ATOM 932 N N . ALA A 1 136 ? -3.100 -1.661 -9.004 1.00 81.69 136 ALA A N 1
ATOM 933 C CA . ALA A 1 136 ? -3.298 -2.540 -7.860 1.00 81.69 136 ALA A CA 1
ATOM 934 C C . ALA A 1 136 ? -3.514 -1.744 -6.569 1.00 81.69 136 ALA A C 1
ATOM 936 O O . ALA A 1 136 ? -4.356 -2.120 -5.755 1.00 81.69 136 ALA A O 1
ATOM 937 N N . TRP A 1 137 ? -2.793 -0.637 -6.383 1.00 77.56 137 TRP A N 1
ATOM 938 C CA . TRP A 1 137 ? -2.996 0.279 -5.262 1.00 77.56 137 TRP A CA 1
ATOM 939 C C . TRP A 1 137 ? -4.420 0.835 -5.232 1.00 77.56 137 TRP A C 1
ATOM 941 O O . TRP A 1 137 ? -5.094 0.707 -4.214 1.00 77.56 137 TRP A O 1
ATOM 951 N N . ILE A 1 138 ? -4.915 1.376 -6.348 1.00 74.38 138 ILE A N 1
ATOM 952 C CA . ILE A 1 138 ? -6.284 1.909 -6.453 1.00 74.38 138 ILE A CA 1
ATOM 953 C C . ILE A 1 138 ? -7.321 0.824 -6.148 1.00 74.38 138 ILE A C 1
ATOM 955 O O . ILE A 1 138 ? -8.231 1.040 -5.346 1.00 74.38 138 ILE A O 1
ATOM 959 N N . ALA A 1 139 ? -7.155 -0.369 -6.718 1.00 76.38 139 ALA A N 1
ATOM 960 C CA . ALA A 1 139 ? -8.052 -1.490 -6.455 1.00 76.38 139 ALA A CA 1
ATOM 961 C C . ALA A 1 139 ? -8.026 -1.926 -4.973 1.00 76.38 139 ALA A C 1
ATOM 963 O O . ALA A 1 139 ? -9.072 -2.219 -4.395 1.00 76.38 139 ALA A O 1
ATOM 964 N N . THR A 1 140 ? -6.862 -1.876 -4.319 1.00 78.69 140 THR A N 1
ATOM 965 C CA . THR A 1 140 ? -6.705 -2.205 -2.889 1.00 78.69 140 THR A CA 1
ATOM 966 C C . THR A 1 140 ? -7.428 -1.194 -1.993 1.00 78.69 140 THR A C 1
ATOM 968 O O . THR A 1 140 ? -8.091 -1.571 -1.028 1.00 78.69 140 THR A O 1
ATOM 971 N N . ILE A 1 141 ? -7.385 0.094 -2.346 1.00 72.19 141 ILE A N 1
ATOM 972 C CA . ILE A 1 141 ? -8.140 1.157 -1.659 1.00 72.19 141 ILE A CA 1
ATOM 973 C C . ILE A 1 141 ? -9.647 0.884 -1.733 1.00 72.19 141 ILE A C 1
ATOM 975 O O . ILE A 1 141 ? -10.370 1.052 -0.748 1.00 72.19 141 ILE A O 1
ATOM 979 N N . GLY A 1 142 ? -10.119 0.416 -2.886 1.00 70.88 142 GLY A N 1
ATOM 980 C CA . GLY A 1 142 ? -11.498 -0.014 -3.085 1.00 70.88 142 GLY A CA 1
ATOM 981 C C . GLY A 1 142 ? -11.918 -1.188 -2.191 1.00 70.88 142 GLY A C 1
ATOM 982 O O . GLY A 1 142 ? -13.023 -1.177 -1.644 1.00 70.88 142 GLY A O 1
ATOM 983 N N . ILE A 1 143 ? -11.021 -2.153 -1.955 1.00 78.06 143 ILE A N 1
ATOM 984 C CA . ILE A 1 143 ? -11.246 -3.248 -0.995 1.00 78.06 143 ILE A CA 1
ATOM 985 C C . ILE A 1 143 ? -11.369 -2.705 0.429 1.00 78.06 143 ILE A C 1
ATOM 987 O O . ILE A 1 143 ? -12.309 -3.074 1.132 1.00 78.06 143 ILE A O 1
ATOM 991 N N . TYR A 1 144 ? -10.481 -1.800 0.858 1.00 76.50 144 TYR A N 1
ATOM 992 C CA . TYR A 1 144 ? -10.560 -1.211 2.202 1.00 76.50 144 TYR A CA 1
ATOM 993 C C . TYR A 1 144 ? -11.895 -0.498 2.442 1.00 76.50 144 TYR A C 1
ATOM 995 O O . TYR A 1 144 ? -12.477 -0.616 3.519 1.00 76.50 144 TYR A O 1
ATOM 1003 N N . ARG A 1 145 ? -12.436 0.174 1.420 1.00 68.44 145 ARG A N 1
ATOM 1004 C CA . ARG A 1 145 ? -13.767 0.803 1.470 1.00 68.44 145 ARG A CA 1
ATOM 1005 C C . ARG A 1 145 ? -14.888 -0.216 1.584 1.00 68.44 145 ARG A C 1
ATOM 1007 O O . ARG A 1 145 ? -15.790 -0.044 2.398 1.00 68.44 145 ARG A O 1
ATOM 1014 N N . ALA A 1 146 ? -14.845 -1.267 0.771 1.00 71.25 146 ALA A N 1
ATOM 1015 C CA . ALA A 1 146 ? -15.832 -2.338 0.825 1.00 71.25 146 ALA A CA 1
ATOM 1016 C C . ALA A 1 146 ? -15.823 -3.043 2.191 1.00 71.25 146 ALA A C 1
ATOM 1018 O O . ALA A 1 146 ? -16.889 -3.305 2.752 1.00 71.25 146 ALA A O 1
ATOM 1019 N N . ALA A 1 147 ? -14.640 -3.273 2.764 1.00 74.12 147 ALA A N 1
ATOM 1020 C CA . ALA A 1 147 ? -14.483 -3.823 4.105 1.00 74.12 147 ALA A CA 1
ATOM 1021 C C . ALA A 1 147 ? -15.072 -2.886 5.172 1.00 74.12 147 ALA A C 1
ATOM 1023 O O . ALA A 1 147 ? -15.858 -3.333 6.003 1.00 74.12 147 ALA A O 1
ATOM 1024 N N . LEU A 1 148 ? -14.782 -1.583 5.108 1.00 68.69 148 LEU A N 1
ATOM 1025 C CA . LEU A 1 148 ? -15.312 -0.592 6.050 1.00 68.69 148 LEU A CA 1
ATOM 1026 C C . LEU A 1 148 ? -16.840 -0.439 5.948 1.00 68.69 148 LEU A C 1
ATOM 1028 O O . LEU A 1 148 ? -17.538 -0.417 6.952 1.00 68.69 148 LEU A O 1
ATOM 1032 N N . LYS A 1 149 ? -17.407 -0.422 4.740 1.00 67.31 149 LYS A N 1
ATOM 1033 C CA . LYS A 1 149 ? -18.871 -0.409 4.566 1.00 67.31 149 LYS A CA 1
ATOM 1034 C C . LYS A 1 149 ? -19.530 -1.680 5.094 1.00 67.31 149 LYS A C 1
ATOM 1036 O O . LYS A 1 149 ? -20.603 -1.617 5.691 1.00 67.31 149 LYS A O 1
ATOM 1041 N N . THR A 1 150 ? -18.847 -2.815 4.952 1.00 71.94 150 THR A N 1
ATOM 1042 C CA . THR A 1 150 ? -19.287 -4.082 5.539 1.00 71.94 150 THR A CA 1
ATOM 1043 C C . THR A 1 150 ? -19.337 -3.987 7.067 1.00 71.94 150 THR A C 1
ATOM 1045 O O . THR A 1 150 ? -20.299 -4.472 7.667 1.00 71.94 150 THR A O 1
ATOM 1048 N N . THR A 1 151 ? -18.373 -3.320 7.718 1.00 71.56 151 THR A N 1
ATOM 1049 C CA . THR A 1 151 ? -18.415 -3.095 9.177 1.00 71.56 151 THR A CA 1
ATOM 1050 C C . THR A 1 151 ? -19.544 -2.147 9.593 1.00 71.56 151 THR A C 1
ATOM 1052 O O . THR A 1 151 ? -20.140 -2.343 10.648 1.00 71.56 151 THR A O 1
ATOM 1055 N N . GLN A 1 152 ? -19.910 -1.196 8.730 1.00 69.50 152 GLN A N 1
ATOM 1056 C CA . GLN A 1 152 ? -21.026 -0.257 8.917 1.00 69.50 152 GLN A CA 1
ATOM 1057 C C . GLN A 1 152 ? -22.412 -0.850 8.586 1.00 69.50 152 GLN A C 1
ATOM 1059 O O . GLN A 1 152 ? -23.413 -0.139 8.630 1.00 69.50 152 GLN A O 1
ATOM 1064 N N . GLY A 1 153 ? -22.498 -2.143 8.251 1.00 63.72 153 GLY A N 1
ATOM 1065 C CA . GLY A 1 153 ? -23.765 -2.819 7.948 1.00 63.72 153 GLY A CA 1
ATOM 1066 C C . GLY A 1 153 ? -24.309 -2.576 6.536 1.00 63.72 153 GLY A C 1
ATOM 1067 O O . GLY A 1 153 ? -25.425 -2.997 6.247 1.00 63.72 153 GLY A O 1
ATOM 1068 N N . GLN A 1 154 ? -23.534 -1.945 5.652 1.00 65.31 154 GLN A N 1
ATOM 1069 C CA . GLN A 1 154 ? -23.897 -1.738 4.249 1.00 65.31 154 GLN A CA 1
ATOM 1070 C C . GLN A 1 154 ? -23.378 -2.889 3.376 1.00 65.31 154 GLN A C 1
ATOM 1072 O O . GLN A 1 154 ? -22.290 -3.418 3.614 1.00 65.31 154 GLN A O 1
ATOM 1077 N N . THR A 1 155 ? -24.131 -3.265 2.338 1.00 58.59 155 THR A N 1
ATOM 1078 C CA . THR A 1 155 ? -23.689 -4.262 1.353 1.00 58.59 155 THR A CA 1
ATOM 1079 C C . THR A 1 155 ? -22.561 -3.685 0.492 1.00 58.59 155 THR A C 1
ATOM 1081 O O . THR A 1 155 ? -22.763 -2.655 -0.160 1.00 58.59 155 THR A O 1
ATOM 1084 N N . PRO A 1 156 ? -21.366 -4.301 0.468 1.00 60.53 156 PRO A N 1
ATOM 1085 C CA . PRO A 1 156 ? -20.280 -3.855 -0.397 1.00 60.53 156 PRO A CA 1
ATOM 1086 C C . PRO A 1 156 ? -20.660 -4.049 -1.875 1.00 60.53 156 PRO A C 1
ATOM 1088 O O . PRO A 1 156 ? -21.259 -5.054 -2.240 1.00 60.53 156 PRO A O 1
ATOM 1091 N N . GLY A 1 157 ? -20.306 -3.087 -2.730 1.00 59.16 157 GLY A N 1
ATOM 1092 C CA . GLY A 1 157 ? -20.575 -3.125 -4.170 1.00 59.16 157 GLY A CA 1
ATOM 1093 C C . GLY A 1 157 ? -19.405 -2.572 -4.982 1.00 59.16 157 GLY A C 1
ATOM 1094 O O . GLY A 1 157 ? -18.544 -1.872 -4.440 1.00 59.16 157 GLY A O 1
ATOM 1095 N N . PHE A 1 158 ? -19.368 -2.882 -6.281 1.00 54.62 158 PHE A N 1
ATOM 1096 C CA . PHE A 1 158 ? -18.318 -2.421 -7.200 1.00 54.62 158 PHE A CA 1
ATOM 1097 C C . PHE A 1 158 ? -18.314 -0.895 -7.383 1.00 54.62 158 PHE A C 1
ATOM 1099 O O . PHE A 1 158 ? -17.264 -0.325 -7.669 1.00 54.62 158 PHE A O 1
ATOM 1106 N N . ASP A 1 159 ? -19.426 -0.215 -7.087 1.00 56.12 159 ASP A N 1
ATOM 1107 C CA . ASP A 1 159 ? -19.516 1.252 -7.044 1.00 56.12 159 ASP A CA 1
ATOM 1108 C C . ASP A 1 159 ? -18.588 1.879 -5.989 1.00 56.12 159 ASP A C 1
ATOM 1110 O O . ASP A 1 159 ? -18.233 3.054 -6.066 1.00 56.12 159 ASP A O 1
ATOM 1114 N N . ASN A 1 160 ? -18.119 1.102 -5.007 1.00 57.62 160 ASN A N 1
ATOM 1115 C CA . ASN A 1 160 ? -17.138 1.568 -4.023 1.00 57.62 160 ASN A CA 1
ATOM 1116 C C . ASN A 1 160 ? -15.729 1.726 -4.610 1.00 57.62 160 ASN A C 1
ATOM 1118 O O . ASN A 1 160 ? -14.904 2.442 -4.032 1.00 57.62 160 ASN A O 1
ATOM 1122 N N . LEU A 1 161 ? -15.461 1.078 -5.749 1.00 53.84 161 LEU A N 1
ATOM 1123 C CA . LEU A 1 161 ? -14.229 1.257 -6.514 1.00 53.84 161 LEU A CA 1
ATOM 1124 C C . LEU A 1 161 ? -14.217 2.615 -7.241 1.00 53.84 161 LEU A C 1
ATOM 1126 O O . LEU A 1 161 ? -13.142 3.121 -7.547 1.00 53.84 161 LEU A O 1
ATOM 1130 N N . THR A 1 162 ? -15.389 3.218 -7.486 1.00 55.16 162 THR A N 1
ATOM 1131 C CA . THR A 1 162 ? -15.558 4.413 -8.336 1.00 55.16 162 THR A CA 1
ATOM 1132 C C . THR A 1 162 ? -16.124 5.639 -7.606 1.00 55.16 162 THR A C 1
ATOM 1134 O O . THR A 1 162 ? -15.875 6.767 -8.030 1.00 55.16 162 THR A O 1
ATOM 1137 N N . THR A 1 163 ? -16.830 5.473 -6.482 1.00 59.38 163 THR A N 1
ATOM 1138 C CA . THR A 1 163 ? -17.439 6.587 -5.728 1.00 59.38 163 THR A CA 1
ATOM 1139 C C . THR A 1 163 ? -16.390 7.301 -4.867 1.00 59.38 163 THR A C 1
ATOM 1141 O O . THR A 1 163 ? -15.940 6.794 -3.840 1.00 59.38 163 THR A O 1
ATOM 1144 N N . GLY A 1 164 ? -15.956 8.487 -5.297 1.00 55.69 164 GLY A N 1
ATOM 1145 C CA . GLY A 1 164 ? -14.791 9.217 -4.776 1.00 55.69 164 GLY A CA 1
ATOM 1146 C C . GLY A 1 164 ? -14.961 9.979 -3.455 1.00 55.69 164 GLY A C 1
ATOM 1147 O O . GLY A 1 164 ? -14.161 10.875 -3.185 1.00 55.69 164 GLY A O 1
ATOM 1148 N N . GLU A 1 165 ? -15.956 9.670 -2.620 1.00 65.19 165 GLU A N 1
ATOM 1149 C CA . GLU A 1 165 ? -16.171 10.418 -1.374 1.00 65.19 165 GLU A CA 1
ATOM 1150 C C . GLU A 1 165 ? -14.936 10.296 -0.461 1.00 65.19 165 GLU A C 1
ATOM 1152 O O . GLU A 1 165 ? -14.402 9.204 -0.244 1.00 65.19 165 GLU A O 1
ATOM 1157 N N . ASN A 1 166 ? -14.385 11.446 -0.056 1.00 70.31 166 ASN A N 1
ATOM 1158 C CA . ASN A 1 166 ? -13.112 11.598 0.665 1.00 70.31 166 ASN A CA 1
ATOM 1159 C C . ASN A 1 166 ? -11.866 10.943 0.021 1.00 70.31 166 ASN A C 1
ATOM 1161 O O . ASN A 1 166 ? -10.808 10.909 0.652 1.00 70.31 166 ASN A O 1
ATOM 1165 N N . LEU A 1 167 ? -11.925 10.493 -1.244 1.00 69.00 167 LEU A N 1
ATOM 1166 C CA . LEU A 1 167 ? -10.788 9.862 -1.938 1.00 69.00 167 LEU A CA 1
ATOM 1167 C C . LEU A 1 167 ? -9.594 10.818 -2.037 1.00 69.00 167 LEU A C 1
ATOM 1169 O O . LEU A 1 167 ? -8.468 10.421 -1.769 1.00 69.00 167 LEU A O 1
ATOM 1173 N N . GLY A 1 168 ? -9.837 12.091 -2.362 1.00 70.12 168 GLY A N 1
ATOM 1174 C CA . GLY A 1 168 ? -8.770 13.092 -2.454 1.00 70.12 168 GLY A CA 1
ATOM 1175 C C . GLY A 1 168 ? -8.042 13.304 -1.124 1.00 70.12 168 GLY A C 1
ATOM 1176 O O . GLY A 1 168 ? -6.816 13.379 -1.092 1.00 70.12 168 GLY A O 1
ATOM 1177 N N . LYS A 1 169 ? -8.785 13.316 -0.009 1.00 78.31 169 LYS A N 1
ATOM 1178 C CA . LYS A 1 169 ? -8.205 13.427 1.337 1.00 78.31 169 LYS A CA 1
ATOM 1179 C C . LYS A 1 169 ? -7.446 12.161 1.715 1.00 78.31 169 LYS A C 1
ATOM 1181 O O . LYS A 1 169 ? -6.321 12.262 2.187 1.00 78.31 169 LYS A O 1
ATOM 1186 N N . TYR A 1 170 ? -8.011 10.985 1.435 1.00 79.06 170 TYR A N 1
ATOM 1187 C CA . TYR A 1 170 ? -7.321 9.708 1.606 1.00 79.06 170 TYR A CA 1
ATOM 1188 C C . TYR A 1 170 ? -5.992 9.674 0.847 1.00 79.06 170 TYR A C 1
ATOM 1190 O O . TYR A 1 170 ? -4.970 9.352 1.441 1.00 79.06 170 TYR A O 1
ATOM 1198 N N . ILE A 1 171 ? -5.989 10.050 -0.436 1.00 77.00 171 ILE A N 1
ATOM 1199 C CA . ILE A 1 171 ? -4.781 10.084 -1.268 1.00 77.00 171 ILE A CA 1
ATOM 1200 C C . ILE A 1 171 ? -3.762 11.060 -0.675 1.00 77.00 171 ILE A C 1
ATOM 1202 O O . ILE A 1 171 ? -2.598 10.699 -0.531 1.00 77.00 171 ILE A O 1
ATOM 1206 N N . ALA A 1 172 ? -4.186 12.258 -0.265 1.00 79.81 172 ALA A N 1
ATOM 1207 C CA . ALA A 1 172 ? -3.295 13.229 0.368 1.00 79.81 172 ALA A CA 1
ATOM 1208 C C . ALA A 1 172 ? -2.661 12.679 1.660 1.00 79.81 172 ALA A C 1
ATOM 1210 O O . ALA A 1 172 ? -1.449 12.782 1.843 1.00 79.81 172 ALA A O 1
ATOM 1211 N N . VAL A 1 173 ? -3.451 12.045 2.534 1.00 84.25 173 VAL A N 1
ATOM 1212 C CA . VAL A 1 173 ? -2.940 11.432 3.773 1.00 84.25 173 VAL A CA 1
ATOM 1213 C C . VAL A 1 173 ? -2.042 10.233 3.475 1.00 84.25 173 VAL A C 1
ATOM 1215 O O . VAL A 1 173 ? -1.000 10.094 4.106 1.00 84.25 173 VAL A O 1
ATOM 1218 N N . ALA A 1 174 ? -2.394 9.399 2.496 1.00 79.19 174 ALA A N 1
ATOM 1219 C CA . ALA A 1 174 ? -1.606 8.239 2.087 1.00 79.19 174 ALA A CA 1
ATOM 1220 C C . ALA A 1 174 ? -0.247 8.644 1.497 1.00 79.19 174 ALA A C 1
ATOM 1222 O O . ALA A 1 174 ? 0.760 8.014 1.813 1.00 79.19 174 ALA A O 1
ATOM 1223 N N . ILE A 1 175 ? -0.195 9.717 0.699 1.00 81.56 175 ILE A N 1
ATOM 1224 C CA . ILE A 1 175 ? 1.056 10.276 0.167 1.00 81.56 175 ILE A CA 1
ATOM 1225 C C . ILE A 1 175 ? 1.945 10.761 1.311 1.00 81.56 175 ILE A C 1
ATOM 1227 O O . ILE A 1 175 ? 3.116 10.391 1.370 1.00 81.56 175 ILE A O 1
ATOM 1231 N N . VAL A 1 176 ? 1.400 11.546 2.245 1.00 86.44 176 VAL A N 1
ATOM 1232 C CA . VAL A 1 176 ? 2.176 12.054 3.388 1.00 86.44 176 VAL A CA 1
ATOM 1233 C C . VAL A 1 176 ? 2.639 10.914 4.290 1.00 86.44 176 VAL A C 1
ATOM 1235 O O . VAL A 1 176 ? 3.796 10.894 4.694 1.00 86.44 176 VAL A O 1
ATOM 1238 N N . TYR A 1 177 ? 1.780 9.931 4.556 1.00 85.31 177 TYR A N 1
ATOM 1239 C CA . TYR A 1 177 ? 2.141 8.727 5.302 1.00 85.31 177 TYR A CA 1
ATOM 1240 C C . TYR A 1 177 ? 3.283 7.954 4.624 1.00 85.31 177 TYR A C 1
ATOM 1242 O O . TYR A 1 177 ? 4.268 7.614 5.279 1.00 85.31 177 TYR A O 1
ATOM 1250 N N . GLY A 1 178 ? 3.202 7.745 3.307 1.00 79.19 178 GLY A N 1
ATOM 1251 C CA . GLY A 1 178 ? 4.258 7.100 2.526 1.00 79.19 178 GLY A CA 1
ATOM 1252 C C . GLY A 1 178 ? 5.574 7.881 2.543 1.00 79.19 178 GLY A C 1
ATOM 1253 O O . GLY A 1 178 ? 6.634 7.285 2.711 1.00 79.19 178 GLY A O 1
ATOM 1254 N N . LEU A 1 179 ? 5.515 9.213 2.447 1.00 84.19 179 LEU A N 1
ATOM 1255 C CA . LEU A 1 179 ? 6.677 10.096 2.587 1.00 84.19 179 LEU A CA 1
ATOM 1256 C C . LEU A 1 179 ? 7.291 10.020 3.983 1.00 84.19 179 LEU A C 1
ATOM 1258 O O . LEU A 1 179 ? 8.506 9.935 4.090 1.00 84.19 179 LEU A O 1
ATOM 1262 N N . LEU A 1 180 ? 6.484 10.006 5.045 1.00 85.12 180 LEU A N 1
ATOM 1263 C CA . LEU A 1 180 ? 6.975 9.877 6.420 1.00 85.12 180 LEU A CA 1
ATOM 1264 C C . LEU A 1 180 ? 7.709 8.552 6.633 1.00 85.12 180 LEU A C 1
ATOM 1266 O O . LEU A 1 180 ? 8.793 8.546 7.214 1.00 85.12 180 LEU A O 1
ATOM 1270 N N . ILE A 1 181 ? 7.159 7.446 6.127 1.00 83.06 181 ILE A N 1
ATOM 1271 C CA . ILE A 1 181 ? 7.833 6.144 6.176 1.00 83.06 181 ILE A CA 1
ATOM 1272 C C . ILE A 1 181 ? 9.097 6.171 5.322 1.00 83.06 181 ILE A C 1
ATOM 1274 O O . ILE A 1 181 ? 10.146 5.761 5.799 1.00 83.06 181 ILE A O 1
ATOM 1278 N N . GLY A 1 182 ? 9.021 6.662 4.084 1.00 76.56 182 GLY A N 1
ATOM 1279 C CA . GLY A 1 182 ? 10.152 6.696 3.158 1.00 76.56 182 GLY A CA 1
ATOM 1280 C C . GLY A 1 182 ? 11.312 7.532 3.692 1.00 76.56 182 GLY A C 1
ATOM 1281 O O . GLY A 1 182 ? 12.434 7.046 3.772 1.00 76.56 182 GLY A O 1
ATOM 1282 N N . ILE A 1 183 ? 11.031 8.757 4.138 1.00 83.75 183 ILE A N 1
ATOM 1283 C CA . ILE A 1 183 ? 12.004 9.646 4.785 1.00 83.75 183 ILE A CA 1
ATOM 1284 C C . ILE A 1 183 ? 12.539 8.999 6.061 1.00 83.75 183 ILE A C 1
ATOM 1286 O O . ILE A 1 183 ? 13.746 9.011 6.284 1.00 83.75 183 ILE A O 1
ATOM 1290 N N . GLY A 1 184 ? 11.659 8.399 6.868 1.00 83.25 184 GLY A N 1
ATOM 1291 C CA . GLY A 1 184 ? 12.039 7.658 8.062 1.00 83.25 184 GLY A CA 1
ATOM 1292 C C . GLY A 1 184 ? 13.054 6.573 7.731 1.00 83.25 184 GLY A C 1
ATOM 1293 O O . GLY A 1 184 ? 14.159 6.631 8.245 1.00 83.25 184 GLY A O 1
ATOM 1294 N N . LEU A 1 185 ? 12.731 5.663 6.811 1.00 79.44 185 LEU A N 1
ATOM 1295 C CA . LEU A 1 185 ? 13.596 4.562 6.382 1.00 79.44 185 LEU A CA 1
ATOM 1296 C C . LEU A 1 185 ? 14.921 5.038 5.767 1.00 79.44 185 LEU A C 1
ATOM 1298 O O . LEU A 1 185 ? 15.944 4.398 5.998 1.00 79.44 185 LEU A O 1
ATOM 1302 N N . VAL A 1 186 ? 14.913 6.148 5.017 1.00 82.88 186 VAL A N 1
ATOM 1303 C CA . VAL A 1 186 ? 16.118 6.744 4.409 1.00 82.88 186 VAL A CA 1
ATOM 1304 C C . VAL A 1 186 ? 17.033 7.379 5.460 1.00 82.88 186 VAL A C 1
ATOM 1306 O O . VAL A 1 186 ? 18.247 7.221 5.375 1.00 82.88 186 VAL A O 1
ATOM 1309 N N . LEU A 1 187 ? 16.478 8.082 6.455 1.00 79.44 187 LEU A N 1
ATOM 1310 C CA . LEU A 1 187 ? 17.253 8.688 7.546 1.00 79.44 187 LEU A CA 1
ATOM 1311 C C . LEU A 1 187 ? 17.787 7.630 8.520 1.00 79.44 187 LEU A C 1
ATOM 1313 O O . LEU A 1 187 ? 18.931 7.734 8.955 1.00 79.44 187 LEU A O 1
ATOM 1317 N N . CYS A 1 188 ? 16.968 6.636 8.882 1.00 81.12 188 CYS A N 1
ATOM 1318 C CA . CYS A 1 188 ? 17.350 5.450 9.651 1.00 81.12 188 CYS A CA 1
ATOM 1319 C C . CYS A 1 188 ? 16.187 4.433 9.675 1.00 81.12 188 CYS A C 1
ATOM 1321 O O . CYS A 1 188 ? 15.030 4.783 9.877 1.00 81.12 188 CYS A O 1
ATOM 1323 N N . VAL A 1 189 ? 16.460 3.133 9.557 1.00 83.75 189 VAL A N 1
ATOM 1324 C CA . VAL A 1 189 ? 15.398 2.100 9.520 1.00 83.75 189 VAL A CA 1
ATOM 1325 C C . VAL A 1 189 ? 14.450 2.180 10.733 1.00 83.75 189 VAL A C 1
ATOM 1327 O O . VAL A 1 189 ? 13.239 2.007 10.594 1.00 83.75 189 VAL A O 1
ATOM 1330 N N . ILE A 1 190 ? 14.981 2.515 11.913 1.00 86.50 190 ILE A N 1
ATOM 1331 C CA . ILE A 1 190 ? 14.222 2.585 13.171 1.00 86.50 190 ILE A CA 1
ATOM 1332 C C . ILE A 1 190 ? 13.114 3.661 13.140 1.00 86.50 190 ILE A C 1
ATOM 1334 O O . ILE A 1 190 ? 11.953 3.299 13.353 1.00 86.50 190 ILE A O 1
ATOM 1338 N N . PRO A 1 191 ? 13.384 4.957 12.863 1.00 81.44 191 PRO A N 1
ATOM 1339 C CA . PRO A 1 191 ? 12.328 5.968 12.774 1.00 81.44 191 PRO A CA 1
ATOM 1340 C C . PRO A 1 191 ? 11.300 5.676 11.675 1.00 81.44 191 PRO A C 1
ATOM 1342 O O . PRO A 1 191 ? 10.126 5.991 11.865 1.00 81.44 191 PRO A O 1
ATOM 1345 N N . GLY A 1 192 ? 11.694 5.019 10.577 1.00 82.62 192 GLY A N 1
ATOM 1346 C CA . GLY A 1 192 ? 10.751 4.560 9.551 1.00 82.62 192 GLY A CA 1
ATOM 1347 C C . GLY A 1 192 ? 9.737 3.543 10.078 1.00 82.62 192 GLY A C 1
ATOM 1348 O O . GLY A 1 192 ? 8.536 3.701 9.859 1.00 82.62 192 GLY A O 1
ATOM 1349 N N . ILE A 1 193 ? 10.194 2.541 10.833 1.00 85.06 193 ILE A N 1
ATOM 1350 C CA . ILE A 1 193 ? 9.313 1.526 11.437 1.00 85.06 193 ILE A CA 1
ATOM 1351 C C . ILE A 1 193 ? 8.389 2.153 12.491 1.00 85.06 193 ILE A C 1
ATOM 1353 O O . ILE A 1 193 ? 7.196 1.848 12.529 1.00 85.06 193 ILE A O 1
ATOM 1357 N N . ILE A 1 194 ? 8.908 3.063 13.321 1.00 86.44 194 ILE A N 1
ATOM 1358 C CA . ILE A 1 194 ? 8.104 3.756 14.340 1.00 86.44 194 ILE A CA 1
ATOM 1359 C C . ILE A 1 194 ? 7.007 4.601 13.679 1.00 86.44 194 ILE A C 1
ATOM 1361 O O . ILE A 1 194 ? 5.849 4.545 14.097 1.00 86.44 194 ILE A O 1
ATOM 1365 N N . ALA A 1 195 ? 7.339 5.347 12.620 1.00 85.75 195 ALA A N 1
ATOM 1366 C CA . ALA A 1 195 ? 6.361 6.121 11.859 1.00 85.75 195 ALA A CA 1
ATOM 1367 C C . ALA A 1 195 ? 5.314 5.217 11.189 1.00 85.75 195 ALA A C 1
ATOM 1369 O O . ALA A 1 195 ? 4.122 5.531 11.227 1.00 85.75 195 ALA A O 1
ATOM 1370 N N . ALA A 1 196 ? 5.733 4.073 10.637 1.00 83.94 196 ALA A N 1
ATOM 1371 C CA . ALA A 1 196 ? 4.819 3.096 10.055 1.00 83.94 196 ALA A CA 1
ATOM 1372 C C . ALA A 1 196 ? 3.791 2.612 11.086 1.00 83.94 196 ALA A C 1
ATOM 1374 O O . ALA A 1 196 ? 2.595 2.654 10.802 1.00 83.94 196 ALA A O 1
ATOM 1375 N N . PHE A 1 197 ? 4.241 2.247 12.291 1.00 87.88 197 PHE A N 1
ATOM 1376 C CA . PHE A 1 197 ? 3.384 1.795 13.388 1.00 87.88 197 PHE A CA 1
ATOM 1377 C C . PHE A 1 197 ? 2.422 2.884 13.889 1.00 87.88 197 PHE A C 1
ATOM 1379 O O . PHE A 1 197 ? 1.222 2.643 14.020 1.00 87.88 197 PHE A O 1
ATOM 1386 N N . LEU A 1 198 ? 2.926 4.092 14.158 1.00 87.31 198 LEU A N 1
ATOM 1387 C CA . LEU A 1 198 ? 2.126 5.165 14.759 1.00 87.31 198 LEU A CA 1
ATOM 1388 C C . LEU A 1 198 ? 1.085 5.750 13.799 1.00 87.31 198 LEU A C 1
ATOM 1390 O O . LEU A 1 198 ? 0.004 6.156 14.233 1.00 87.31 198 LEU A O 1
ATOM 1394 N N . PHE A 1 199 ? 1.391 5.801 12.501 1.00 88.94 199 PHE A N 1
ATOM 1395 C CA . PHE A 1 199 ? 0.560 6.491 11.512 1.00 88.94 199 PHE A CA 1
ATOM 1396 C C . PHE A 1 199 ? -0.243 5.560 10.592 1.00 88.94 199 PHE A C 1
ATOM 1398 O O . PHE A 1 199 ? -0.976 6.055 9.737 1.00 88.94 199 PHE A O 1
ATOM 1405 N N . GLN A 1 200 ? -0.187 4.235 10.781 1.00 87.06 200 GLN A N 1
ATOM 1406 C CA . GLN A 1 200 ? -0.926 3.271 9.945 1.00 87.06 200 GLN A CA 1
ATOM 1407 C C . GLN A 1 200 ? -2.446 3.486 9.916 1.00 87.06 200 GLN A C 1
ATOM 1409 O O . GLN A 1 200 ? -3.096 3.111 8.943 1.00 87.06 200 GLN A O 1
ATOM 1414 N N . LEU A 1 201 ? -3.028 4.098 10.955 1.00 86.88 201 LEU A N 1
ATOM 1415 C CA . LEU A 1 201 ? -4.467 4.363 11.026 1.00 86.88 201 LEU A CA 1
ATOM 1416 C C . LEU A 1 201 ? -4.864 5.671 10.324 1.00 86.88 201 LEU A C 1
ATOM 1418 O O . LEU A 1 201 ? -6.041 5.873 10.027 1.00 86.88 201 LEU A O 1
ATOM 1422 N N . ALA A 1 202 ? -3.907 6.557 10.029 1.00 87.69 202 ALA A N 1
ATOM 1423 C CA . ALA A 1 202 ? -4.182 7.884 9.483 1.00 87.69 202 ALA A CA 1
ATOM 1424 C C . ALA A 1 202 ? -4.927 7.838 8.136 1.00 87.69 202 ALA A C 1
ATOM 1426 O O . ALA A 1 202 ? -5.939 8.534 8.008 1.00 87.69 202 ALA A O 1
ATOM 1427 N N . PRO A 1 203 ? -4.541 7.000 7.150 1.00 83.31 203 PRO A N 1
ATOM 1428 C CA . PRO A 1 203 ? -5.295 6.899 5.903 1.00 83.31 203 PRO A CA 1
ATOM 1429 C C . PRO A 1 203 ? -6.739 6.432 6.140 1.00 83.31 203 PRO A C 1
ATOM 1431 O O . PRO A 1 203 ? -7.661 6.958 5.525 1.00 83.31 203 PRO A O 1
ATOM 1434 N N . PHE A 1 204 ? -6.972 5.510 7.079 1.00 85.25 204 PHE A N 1
ATOM 1435 C CA . PHE A 1 204 ? -8.322 5.036 7.401 1.00 85.25 204 PHE A CA 1
ATOM 1436 C C . PHE A 1 204 ? -9.181 6.126 8.051 1.00 85.25 204 PHE A C 1
ATOM 1438 O O . PHE A 1 204 ? -10.339 6.278 7.677 1.00 85.25 204 PHE A O 1
ATOM 1445 N N . TYR A 1 205 ? -8.616 6.949 8.940 1.00 85.31 205 TYR A N 1
ATOM 1446 C CA . TYR A 1 205 ? -9.320 8.111 9.499 1.00 85.31 205 TYR A CA 1
ATOM 1447 C C . TYR A 1 205 ? -9.670 9.158 8.437 1.00 85.31 205 TYR A C 1
ATOM 1449 O O . TYR A 1 205 ? -10.762 9.726 8.465 1.00 85.31 205 TYR A O 1
ATOM 1457 N N . ALA A 1 206 ? -8.773 9.401 7.481 1.00 84.50 206 ALA A N 1
ATOM 1458 C CA . ALA A 1 206 ? -9.046 10.301 6.365 1.00 84.50 206 ALA A CA 1
ATOM 1459 C C . ALA A 1 206 ? -10.135 9.757 5.431 1.00 84.50 206 ALA A C 1
ATOM 1461 O O . ALA A 1 206 ? -10.949 10.526 4.922 1.00 84.50 206 ALA A O 1
ATOM 1462 N N . LEU A 1 207 ? -10.166 8.439 5.229 1.00 81.69 207 LEU A N 1
ATOM 1463 C CA . LEU A 1 207 ? -11.159 7.771 4.397 1.00 81.69 207 LEU A CA 1
ATOM 1464 C C . LEU A 1 207 ? -12.547 7.746 5.044 1.00 81.69 207 LEU A C 1
ATOM 1466 O O . LEU A 1 207 ? -13.528 8.068 4.382 1.00 81.69 207 LEU A O 1
ATOM 1470 N N . ASP A 1 208 ? -12.611 7.370 6.321 1.00 80.06 208 ASP A N 1
ATOM 1471 C CA . ASP A 1 208 ? -13.853 7.187 7.077 1.00 80.06 208 ASP A CA 1
ATOM 1472 C C . ASP A 1 208 ? -14.464 8.528 7.500 1.00 80.06 208 ASP A C 1
ATOM 1474 O O . ASP A 1 208 ? -15.645 8.786 7.294 1.00 80.06 208 ASP A O 1
ATOM 1478 N N . LYS A 1 209 ? -13.637 9.425 8.051 1.00 81.25 209 LYS A N 1
ATOM 1479 C CA . LYS A 1 209 ? -14.094 10.683 8.665 1.00 81.25 209 LYS A CA 1
ATOM 1480 C C . LYS A 1 209 ? -13.820 11.921 7.817 1.00 81.25 209 LYS A C 1
ATOM 1482 O O . LYS A 1 209 ? -14.141 13.027 8.242 1.00 81.25 209 LYS A O 1
ATOM 1487 N N . GLY A 1 210 ? -13.179 11.780 6.655 1.00 81.94 210 GLY A N 1
ATOM 1488 C CA . GLY A 1 210 ? -12.830 12.926 5.811 1.00 81.94 210 GLY A CA 1
ATOM 1489 C C . GLY A 1 210 ? -11.884 13.921 6.494 1.00 81.94 210 GLY A C 1
ATOM 1490 O O . GLY A 1 210 ? -11.942 15.117 6.192 1.00 81.94 210 GLY A O 1
ATOM 1491 N N . MET A 1 211 ? -11.052 13.452 7.430 1.00 87.31 211 MET A N 1
ATOM 1492 C CA . MET A 1 211 ? -10.083 14.277 8.160 1.00 87.31 211 MET A CA 1
ATOM 1493 C C . MET A 1 211 ? -8.989 14.825 7.234 1.00 87.31 211 MET A C 1
ATOM 1495 O O . MET A 1 211 ? -8.646 14.213 6.220 1.00 87.31 211 MET A O 1
ATOM 1499 N N . SER A 1 212 ? -8.439 15.992 7.586 1.00 89.06 212 SER A N 1
ATOM 1500 C CA . SER A 1 212 ? -7.253 16.543 6.923 1.00 89.06 212 SER A CA 1
ATOM 1501 C C . SER A 1 212 ? -6.005 15.718 7.269 1.00 89.06 212 SER A C 1
ATOM 1503 O O . SER A 1 212 ? -6.020 14.929 8.213 1.00 89.06 212 SER A O 1
ATOM 1505 N N . VAL A 1 213 ? -4.905 15.905 6.532 1.00 87.00 213 VAL A N 1
ATOM 1506 C CA . VAL A 1 213 ? -3.637 15.189 6.775 1.00 87.00 213 VAL A CA 1
ATOM 1507 C C . VAL A 1 213 ? -3.176 15.322 8.231 1.00 87.00 213 VAL A C 1
ATOM 1509 O O . VAL A 1 213 ? -2.876 14.316 8.871 1.00 87.00 213 VAL A O 1
ATOM 1512 N N . GLY A 1 214 ? -3.143 16.546 8.764 1.00 88.44 214 GLY A N 1
ATOM 1513 C CA . GLY A 1 214 ? -2.670 16.799 10.127 1.00 88.44 214 GLY A CA 1
ATOM 1514 C C . GLY A 1 214 ? -3.569 16.157 11.183 1.00 88.44 214 GLY A C 1
ATOM 1515 O O . GLY A 1 214 ? -3.077 15.480 12.087 1.00 88.44 214 GLY A O 1
ATOM 1516 N N . ASP A 1 215 ? -4.886 16.304 11.026 1.00 91.25 215 ASP A N 1
ATOM 1517 C CA . ASP A 1 215 ? -5.862 15.752 11.971 1.00 91.25 215 ASP A CA 1
ATOM 1518 C C . ASP A 1 215 ? -5.862 14.222 11.951 1.00 91.25 215 ASP A C 1
ATOM 1520 O O . ASP A 1 215 ? -5.922 13.587 13.002 1.00 91.25 215 ASP A O 1
ATOM 1524 N N . ALA A 1 216 ? -5.732 13.621 10.766 1.00 89.31 216 ALA A N 1
ATOM 1525 C CA . ALA A 1 216 ? -5.678 12.175 1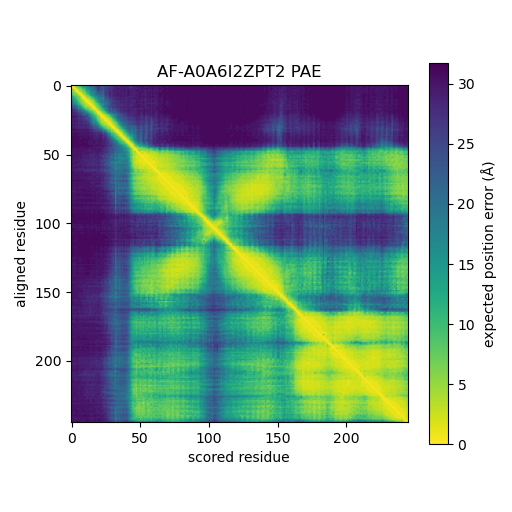0.594 1.00 89.31 216 ALA A CA 1
ATOM 1526 C C . ALA A 1 216 ? -4.413 11.565 11.218 1.00 89.31 216 ALA A C 1
ATOM 1528 O O . ALA A 1 216 ? -4.491 10.530 11.883 1.00 89.31 216 ALA A O 1
ATOM 1529 N N . LEU A 1 217 ? -3.252 12.212 11.051 1.00 90.12 217 LEU A N 1
ATOM 1530 C CA . LEU A 1 217 ? -2.001 11.777 11.680 1.00 90.12 217 LEU A CA 1
ATOM 1531 C C . LEU A 1 217 ? -2.076 11.886 13.203 1.00 90.12 217 LEU A C 1
ATOM 1533 O O . LEU A 1 217 ? -1.683 10.954 13.905 1.00 90.12 217 LEU A O 1
ATOM 1537 N N . LYS A 1 218 ? -2.635 12.986 13.721 1.00 91.56 218 LYS A N 1
ATOM 1538 C CA . LYS A 1 218 ? -2.831 13.169 15.163 1.00 91.56 218 LYS A CA 1
ATOM 1539 C C . LYS A 1 218 ? -3.800 12.134 15.735 1.00 91.56 218 LYS A C 1
ATOM 1541 O O . LYS A 1 218 ? -3.492 11.509 16.747 1.00 91.56 218 LYS A O 1
ATOM 1546 N N . ALA A 1 219 ? -4.924 11.897 15.060 1.00 90.62 219 ALA A N 1
ATOM 1547 C CA . ALA A 1 219 ? -5.891 10.874 15.446 1.00 90.62 219 ALA A CA 1
ATOM 1548 C C . ALA A 1 219 ? -5.266 9.470 15.447 1.00 90.62 219 ALA A C 1
ATOM 1550 O O . ALA A 1 219 ? -5.487 8.706 16.385 1.00 90.62 219 ALA A O 1
ATOM 1551 N N . SER A 1 220 ? -4.435 9.151 14.449 1.00 90.62 220 SER A N 1
ATOM 1552 C CA . SER A 1 220 ? -3.691 7.888 14.398 1.00 90.62 220 SER A CA 1
ATOM 1553 C C . SER A 1 220 ? -2.717 7.745 15.562 1.00 90.62 220 SER A C 1
ATOM 1555 O O . SER A 1 220 ? -2.704 6.705 16.214 1.00 90.62 220 SER A O 1
ATOM 1557 N N . TYR A 1 221 ? -1.945 8.790 15.866 1.00 90.31 221 TYR A N 1
ATOM 1558 C CA . TYR A 1 221 ? -0.997 8.779 16.978 1.00 90.31 221 TYR A CA 1
ATOM 1559 C C . TYR A 1 221 ? -1.699 8.584 18.327 1.00 90.31 221 TYR A C 1
ATOM 1561 O O . TYR A 1 221 ? -1.283 7.753 19.137 1.00 90.31 221 TYR A O 1
ATOM 1569 N N . GLU A 1 222 ? -2.795 9.304 18.571 1.00 91.25 222 GLU A N 1
ATOM 1570 C CA . GLU A 1 222 ? -3.584 9.141 19.795 1.00 91.25 222 GLU A CA 1
ATOM 1571 C C . GLU A 1 222 ? -4.212 7.749 19.892 1.00 91.25 222 GLU A C 1
ATOM 1573 O O . GLU A 1 222 ? -4.223 7.155 20.969 1.00 91.25 222 GLU A O 1
ATOM 1578 N N . ALA A 1 223 ? -4.712 7.203 18.783 1.00 87.62 223 ALA A N 1
ATOM 1579 C CA . ALA A 1 223 ? -5.272 5.858 18.752 1.00 87.62 223 ALA A CA 1
ATOM 1580 C C . ALA A 1 223 ? -4.203 4.787 19.021 1.00 87.62 223 ALA A C 1
ATOM 1582 O O . ALA A 1 223 ? -4.435 3.892 19.835 1.00 87.62 223 ALA A O 1
ATOM 1583 N N . ALA A 1 224 ? -3.028 4.911 18.396 1.00 87.88 224 ALA A N 1
ATOM 1584 C CA . ALA A 1 224 ? -1.903 3.990 18.553 1.00 87.88 224 ALA A CA 1
ATOM 1585 C C . ALA A 1 224 ? -1.310 4.012 19.967 1.00 87.88 224 ALA A C 1
ATOM 1587 O O . ALA A 1 224 ? -0.937 2.969 20.493 1.00 87.88 224 ALA A O 1
ATOM 1588 N N . THR A 1 225 ? -1.250 5.180 20.607 1.00 85.69 225 THR A N 1
ATOM 1589 C CA . THR A 1 225 ? -0.702 5.315 21.967 1.00 85.69 225 THR A CA 1
ATOM 1590 C C . THR A 1 225 ? -1.706 4.926 23.050 1.00 85.69 225 THR A C 1
ATOM 1592 O O . THR A 1 225 ? -1.332 4.237 23.997 1.00 85.69 225 THR A O 1
ATOM 1595 N N . LYS A 1 226 ? -2.990 5.291 22.909 1.00 87.56 226 LYS A N 1
ATOM 1596 C CA . LYS A 1 226 ? -4.044 4.914 23.873 1.00 87.56 226 LYS A CA 1
ATOM 1597 C C . LYS A 1 226 ? -4.402 3.427 23.802 1.00 87.56 226 LYS A C 1
ATOM 1599 O O . LYS A 1 226 ? -4.749 2.845 24.822 1.00 87.56 226 LYS A O 1
ATOM 1604 N N . ASN A 1 227 ? -4.308 2.812 22.621 1.00 83.50 227 ASN A N 1
ATOM 1605 C CA . ASN A 1 227 ? -4.639 1.401 22.392 1.00 83.50 227 ASN A CA 1
ATOM 1606 C C . ASN A 1 227 ? -3.442 0.640 21.810 1.00 83.50 227 ASN A C 1
ATOM 1608 O O . ASN A 1 227 ? -3.548 -0.005 20.766 1.00 83.50 227 ASN A O 1
ATOM 1612 N N . PHE A 1 228 ? -2.301 0.702 22.500 1.00 83.31 228 PHE A N 1
ATOM 1613 C CA . PHE A 1 228 ? -1.047 0.130 22.007 1.00 83.31 228 PHE A CA 1
ATOM 1614 C C . PHE A 1 228 ? -1.147 -1.363 21.677 1.00 83.31 228 PHE A C 1
ATOM 1616 O O . PHE A 1 228 ? -0.76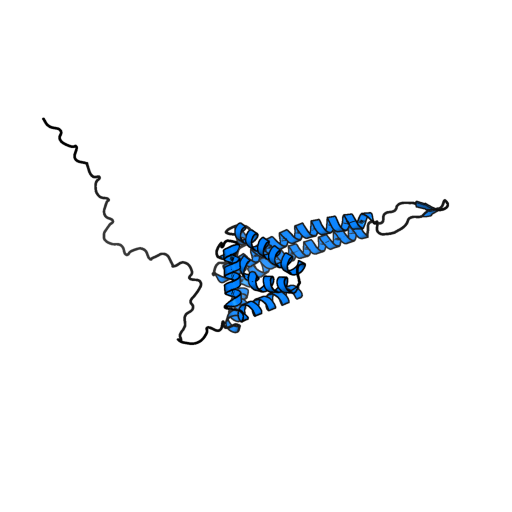4 -1.771 20.587 1.00 83.31 228 PHE A O 1
ATOM 1623 N N . VAL A 1 229 ? -1.704 -2.180 22.578 1.00 83.69 229 VAL A N 1
ATOM 1624 C CA . VAL A 1 229 ? -1.776 -3.642 22.393 1.00 83.69 229 VAL A CA 1
ATOM 1625 C C . VAL A 1 229 ? -2.664 -4.037 21.198 1.00 83.69 229 VAL A C 1
ATOM 1627 O O . VAL A 1 229 ? -2.185 -4.783 20.342 1.00 83.69 229 VAL A O 1
ATOM 1630 N N . PRO A 1 230 ? -3.905 -3.524 21.053 1.00 83.12 230 PRO A N 1
ATOM 1631 C CA . PRO A 1 230 ? -4.716 -3.791 19.862 1.00 83.12 230 PRO A CA 1
ATOM 1632 C C . PRO A 1 230 ? -4.056 -3.351 18.549 1.00 83.12 230 PRO A C 1
ATOM 1634 O O . PRO A 1 230 ? -4.100 -4.082 17.559 1.00 83.12 230 PRO A O 1
ATOM 1637 N N . VAL A 1 231 ? -3.416 -2.178 18.533 1.00 84.44 231 VAL A N 1
ATOM 1638 C CA . VAL A 1 231 ? -2.754 -1.652 17.328 1.00 84.44 231 VAL A CA 1
ATOM 1639 C C . VAL A 1 231 ? -1.493 -2.452 16.998 1.00 84.44 231 VAL A C 1
ATOM 1641 O O . VAL A 1 231 ? -1.235 -2.738 15.830 1.00 84.44 231 VAL A O 1
ATOM 1644 N N . LEU A 1 232 ? -0.745 -2.906 18.005 1.00 85.50 232 LEU A N 1
ATOM 1645 C CA . LEU A 1 232 ? 0.396 -3.805 17.832 1.00 85.50 232 LEU A CA 1
ATOM 1646 C C . LEU A 1 232 ? -0.021 -5.130 17.197 1.00 85.50 232 LEU A C 1
ATOM 1648 O O . LEU A 1 232 ? 0.610 -5.562 16.237 1.00 85.50 232 LEU A O 1
ATOM 1652 N N . LEU A 1 233 ? -1.109 -5.740 17.666 1.00 84.44 233 LEU A N 1
ATOM 1653 C CA . LEU A 1 233 ? -1.628 -6.972 17.069 1.00 84.44 233 LEU A CA 1
ATOM 1654 C C . LEU A 1 233 ? -2.053 -6.765 15.614 1.00 84.44 233 LEU A C 1
ATOM 1656 O O . LEU A 1 233 ? -1.684 -7.563 14.755 1.00 84.44 233 LEU A O 1
ATOM 1660 N N . MET A 1 234 ? -2.755 -5.669 15.314 1.00 84.56 234 MET A N 1
ATOM 1661 C CA . MET A 1 234 ? -3.123 -5.314 13.939 1.00 84.56 234 MET A CA 1
ATOM 1662 C C . MET A 1 234 ? -1.884 -5.147 13.046 1.00 84.56 234 MET A C 1
ATOM 1664 O O . MET A 1 234 ? -1.846 -5.680 11.936 1.00 84.56 234 MET A O 1
ATOM 1668 N N . THR A 1 235 ? -0.831 -4.514 13.570 1.00 84.56 235 THR A N 1
ATOM 1669 C CA . THR A 1 235 ? 0.456 -4.359 12.871 1.00 84.56 235 THR A CA 1
ATOM 1670 C C . THR A 1 235 ? 1.112 -5.708 12.595 1.00 84.56 235 THR A C 1
ATOM 1672 O O . THR A 1 235 ? 1.582 -5.939 11.486 1.00 84.56 235 THR A O 1
ATOM 1675 N N . ILE A 1 236 ? 1.133 -6.612 13.579 1.00 85.44 236 ILE A N 1
ATOM 1676 C CA . ILE A 1 236 ? 1.724 -7.951 13.437 1.00 85.44 236 ILE A CA 1
ATOM 1677 C C . ILE A 1 236 ? 0.972 -8.755 12.374 1.00 85.44 236 ILE A C 1
ATOM 1679 O O . ILE A 1 236 ? 1.600 -9.360 11.512 1.00 85.44 236 ILE A O 1
ATOM 1683 N N . ILE A 1 237 ? -0.362 -8.724 12.379 1.00 84.56 237 ILE A N 1
ATOM 1684 C CA . ILE A 1 237 ? -1.185 -9.415 11.373 1.00 84.56 237 ILE A CA 1
ATOM 1685 C C . ILE A 1 237 ? -0.923 -8.843 9.976 1.00 84.56 237 ILE A C 1
ATOM 1687 O O . ILE A 1 237 ? -0.744 -9.598 9.020 1.00 84.56 237 ILE A O 1
ATOM 1691 N N . SER A 1 238 ? -0.856 -7.515 9.860 1.00 81.44 238 SER A N 1
ATOM 1692 C CA . SER A 1 238 ? -0.523 -6.830 8.608 1.00 81.44 238 SER A CA 1
ATOM 1693 C C . SER A 1 238 ? 0.869 -7.225 8.104 1.00 81.44 238 SER A C 1
ATOM 1695 O O . SER A 1 238 ? 1.031 -7.581 6.938 1.00 81.44 238 SER A O 1
ATOM 1697 N N . ALA A 1 239 ? 1.862 -7.270 8.997 1.00 80.19 239 ALA A N 1
ATOM 1698 C CA . ALA A 1 239 ? 3.224 -7.680 8.675 1.00 80.19 239 ALA A CA 1
ATOM 1699 C C . ALA A 1 239 ? 3.304 -9.149 8.231 1.00 80.19 239 ALA A C 1
ATOM 1701 O O . ALA A 1 239 ? 3.960 -9.447 7.238 1.00 80.19 239 ALA A O 1
ATOM 1702 N N . ILE A 1 240 ? 2.605 -10.063 8.912 1.00 84.44 240 ILE A N 1
ATOM 1703 C CA . ILE A 1 240 ? 2.529 -11.477 8.511 1.00 84.44 240 ILE A CA 1
ATOM 1704 C C . ILE A 1 240 ? 1.882 -11.600 7.130 1.00 84.44 240 ILE A C 1
ATOM 1706 O O . ILE A 1 240 ? 2.408 -12.300 6.271 1.00 84.44 240 ILE A O 1
ATOM 1710 N N . THR A 1 241 ? 0.785 -10.884 6.883 1.00 80.31 241 THR A N 1
ATOM 1711 C CA . THR A 1 241 ? 0.104 -10.899 5.578 1.00 80.31 241 THR A CA 1
ATOM 1712 C C . THR A 1 241 ? 1.031 -10.401 4.467 1.00 80.31 241 THR A C 1
ATOM 1714 O O . THR A 1 241 ? 1.107 -11.011 3.406 1.00 80.31 241 THR A O 1
ATOM 1717 N N . ALA A 1 242 ? 1.804 -9.343 4.732 1.00 75.88 242 ALA A N 1
ATOM 1718 C CA . ALA A 1 242 ? 2.793 -8.822 3.792 1.00 75.88 242 ALA A CA 1
ATOM 1719 C C . ALA A 1 242 ? 3.946 -9.806 3.502 1.00 75.88 242 ALA A C 1
ATOM 1721 O O . ALA A 1 242 ? 4.538 -9.733 2.428 1.00 75.88 242 ALA A O 1
ATOM 1722 N N . LEU A 1 243 ? 4.266 -10.712 4.435 1.00 74.38 243 LEU A N 1
ATOM 1723 C CA . LEU A 1 243 ? 5.287 -11.752 4.255 1.00 74.38 243 LEU A CA 1
ATOM 1724 C C . LEU A 1 243 ? 4.770 -12.977 3.493 1.00 74.38 243 LEU A C 1
ATOM 1726 O O . LEU A 1 2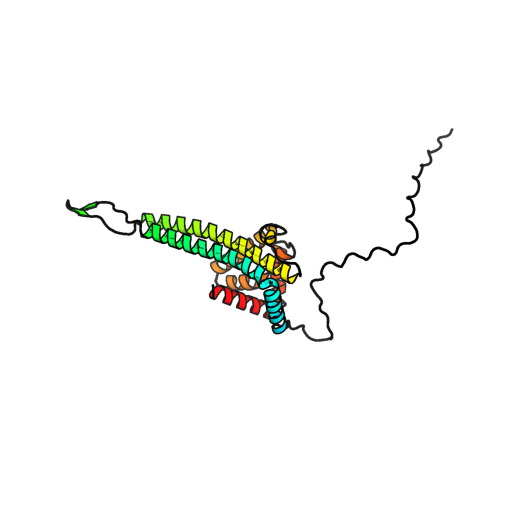43 ? 5.541 -13.601 2.769 1.00 74.38 243 LEU A O 1
ATOM 1730 N N . VAL A 1 244 ? 3.496 -13.338 3.673 1.00 77.19 244 VAL A N 1
ATOM 1731 C CA . VAL A 1 244 ? 2.879 -14.493 2.997 1.00 77.19 244 VAL A CA 1
ATOM 1732 C C . VAL A 1 244 ? 2.634 -14.209 1.509 1.00 77.19 244 VAL A C 1
ATOM 1734 O O . VAL A 1 244 ? 2.776 -15.127 0.701 1.00 77.19 244 VAL A O 1
ATOM 1737 N N . GLY A 1 245 ? 2.387 -12.941 1.152 1.00 51.16 245 GLY A N 1
ATOM 1738 C CA . GLY A 1 245 ? 2.187 -12.497 -0.233 1.00 51.16 245 GLY A CA 1
ATOM 1739 C C . GLY A 1 245 ? 0.746 -12.602 -0.707 1.00 51.16 245 GLY A C 1
ATOM 1740 O O . GLY A 1 245 ? 0.112 -13.656 -0.485 1.00 51.16 245 GLY A O 1
#

Solvent-accessible surface area (backbone atoms only — not comparable to full-atom values): 14198 Å² total; per-residue (Å²): 140,77,93,75,82,84,78,80,84,73,78,82,80,78,83,78,77,83,91,82,70,84,77,79,78,77,76,80,76,74,86,72,90,76,78,91,80,76,87,79,86,85,74,85,82,70,78,56,62,68,58,52,51,53,51,50,52,54,52,42,64,76,42,38,70,61,54,49,52,51,50,46,52,34,48,49,42,49,51,52,38,52,50,48,48,52,51,52,49,49,58,47,63,67,43,62,48,79,57,76,44,74,58,95,87,41,80,42,64,59,85,47,74,42,78,72,37,55,63,52,44,50,52,53,46,50,54,51,50,49,55,38,48,50,53,30,49,56,47,48,53,22,44,56,47,30,53,52,35,44,74,72,73,42,86,60,55,76,63,48,67,69,59,63,75,38,43,69,40,19,51,54,25,40,52,51,52,50,48,48,26,49,53,20,41,72,77,36,61,65,59,10,53,53,44,45,64,34,37,64,48,13,36,55,40,5,46,75,69,56,31,52,56,70,57,12,39,52,52,13,38,52,48,34,66,77,38,42,68,67,47,50,51,53,48,51,53,52,52,51,52,67,70,72,107

pLDDT: mean 72.06, std 16.04, range [31.83, 91.56]

Nearest PDB structures (foldseek):
  6nrc-assembly1_4  TM=3.987E-01  e=2.730E+00  Homo sapiens
  6nrd-assembly1_4  TM=3.565E-01  e=3.968E+00  Homo sapiens

Foldseek 3Di:
DDDDDDDDDDDDDDDDPDDDDDPDPPDDPQPPPDDPDDDDDDDPPDPPPVVVVVVLVVLCVVQVVVLVVLVVVLVVLVVVLVVQLVVLVCVQQVPFDQDFDQDPNDTDGDGGRDPVSVVVNVVSNVVSCVVSVVVSVLSVQLSVQQSVCSVVVHHRDPCSSPPCVLVVQLVQLVVVLVVQLVVLVVVPNVSSVVSCLQLVQLSVCCVPVVDHNVVSSVVSNCCCVVVVPVSVVVVVVVVVVVVVD

Sequence (245 aa):
MTDQPNEGVTPPPPPQPPAGGTPPPPPPPPPAYGGSGSGSAGGASSVDIGAAFSWAINKFGSNAVILIALAAVVFVIRFVGSMAQKGILNLLTDGSCNNTIVVDGQSTVPNGPCVASFATSITASLLTAIVFGVLAWIATIGIYRAALKTTQGQTPGFDNLTTGENLGKYIAVAIVYGLLIGIGLVLCVIPGIIAAFLFQLAPFYALDKGMSVGDALKASYEAATKNFVPVLLMTIISAITALVG

Secondary structure (DSSP, 8-state):
---------PPPPPPPPPS--PPPPPPPPP--SS-------SS-----HHHHHHHHHHHHHHTHHHHHHHHHHHHHHHHHHHHHHHHHHHHHHS-B----EEETTEEE---SB-THHHHHHHHHHHHHHHHHHHHHHHHHHHHHHHHHHHHTTPPP-GGGGT--TTHHHHHHHHHHHHHHHHHHHHH-HHHHHHHHHHHTTHHHHHHHH---HHHHHHHHHHHHHHTHHHHHHHHHHHHHHHHH-

Radius of gyration: 30.43 Å; Cα contacts (8 Å, |Δi|>4): 185; chains: 1; bounding box: 97×85×78 Å